Protein AF-A0A225UPI4-F1 (afdb_monomer_lite)

Secondary structure (DSSP, 8-state):
--HHHHHHHHHHHHTTS--HHHHHHHHHHHTTT-------SSHHHHHHHHHHHHHHHH-TTHHHHHHHHHHHHHHHHTT-PPPSS-TTTT-HHHHHHHHHHHHHHHHHHHHHHSTT--HHHHHHHHHHHHHTTS-TTSPEEETTTS-EEE-GGGS-HHHHHHHHHHHHHHIIIIIHHHH-HHHHHH---HHHHHHHH-TTTS-HHHHHHHHHHTTS--

Radius of gyration: 21.53 Å; chains: 1; bounding box: 66×35×55 Å

Structure (mmCIF, N/CA/C/O backbone):
data_AF-A0A225UPI4-F1
#
_entry.id   AF-A0A225UPI4-F1
#
loop_
_atom_site.group_PDB
_atom_site.id
_atom_site.type_symbol
_atom_site.label_atom_id
_atom_site.label_alt_id
_atom_site.label_comp_id
_atom_site.label_asym_id
_atom_site.label_entity_id
_atom_site.label_seq_id
_atom_site.pdbx_PDB_ins_code
_atom_site.Cartn_x
_atom_site.Cartn_y
_atom_site.Cartn_z
_atom_site.occupancy
_atom_site.B_iso_or_equiv
_atom_site.auth_seq_id
_atom_site.auth_comp_id
_atom_site.auth_asym_id
_atom_site.auth_atom_id
_atom_site.pdbx_PDB_model_num
ATOM 1 N N . MET A 1 1 ? 7.350 -14.470 -8.607 1.00 57.06 1 MET A N 1
ATOM 2 C CA . MET A 1 1 ? 8.340 -13.375 -8.552 1.00 57.06 1 MET A CA 1
ATOM 3 C C . MET A 1 1 ? 8.333 -12.777 -7.153 1.00 57.06 1 MET A C 1
ATOM 5 O O . MET A 1 1 ? 7.256 -12.602 -6.593 1.00 57.06 1 MET A O 1
ATOM 9 N N . ALA A 1 2 ? 9.497 -12.561 -6.541 1.00 72.69 2 ALA A N 1
ATOM 10 C CA . ALA A 1 2 ? 9.577 -12.003 -5.190 1.00 72.69 2 ALA A CA 1
ATOM 11 C C . ALA A 1 2 ? 9.487 -10.469 -5.236 1.00 72.69 2 ALA A C 1
ATOM 13 O O . ALA A 1 2 ? 10.008 -9.850 -6.158 1.00 72.69 2 ALA A O 1
ATOM 14 N N . ILE A 1 3 ? 8.869 -9.838 -4.232 1.00 73.06 3 ILE A N 1
ATOM 15 C CA . ILE A 1 3 ? 8.816 -8.367 -4.133 1.00 73.06 3 ILE A CA 1
ATOM 16 C C . ILE A 1 3 ? 10.222 -7.743 -4.115 1.00 73.06 3 ILE A C 1
ATOM 18 O O . ILE A 1 3 ? 10.421 -6.650 -4.622 1.00 73.06 3 ILE A O 1
ATOM 22 N N . THR A 1 4 ? 11.214 -8.470 -3.600 1.00 74.31 4 THR A N 1
ATOM 23 C CA . THR A 1 4 ? 12.628 -8.078 -3.584 1.00 74.31 4 THR A CA 1
ATOM 24 C C . THR A 1 4 ? 13.230 -7.972 -4.984 1.00 74.31 4 THR A C 1
ATOM 26 O O . THR A 1 4 ? 14.032 -7.078 -5.232 1.00 74.31 4 THR A O 1
ATOM 29 N N . ASP A 1 5 ? 12.812 -8.835 -5.911 1.00 79.88 5 ASP A N 1
ATOM 30 C CA . ASP A 1 5 ? 13.217 -8.788 -7.317 1.00 79.88 5 ASP A CA 1
ATOM 31 C C . ASP A 1 5 ? 12.585 -7.579 -8.024 1.00 79.88 5 ASP A C 1
ATOM 33 O O . ASP A 1 5 ? 13.291 -6.792 -8.654 1.00 79.88 5 ASP A O 1
ATOM 37 N N . LEU A 1 6 ? 11.286 -7.334 -7.802 1.00 78.62 6 LEU A N 1
ATOM 38 C CA . LEU A 1 6 ? 10.615 -6.124 -8.295 1.00 78.62 6 LEU A CA 1
ATOM 39 C C . LEU A 1 6 ? 11.273 -4.848 -7.743 1.00 78.62 6 LEU A C 1
ATOM 41 O O . LEU A 1 6 ? 11.571 -3.933 -8.504 1.00 78.62 6 LEU A O 1
ATOM 45 N N . ILE A 1 7 ? 11.563 -4.799 -6.439 1.00 74.31 7 ILE A N 1
ATOM 46 C CA . ILE A 1 7 ? 12.276 -3.680 -5.807 1.00 74.31 7 ILE A CA 1
ATOM 47 C C . ILE A 1 7 ? 13.674 -3.527 -6.411 1.00 74.31 7 ILE A C 1
ATOM 49 O O . ILE A 1 7 ? 14.079 -2.407 -6.696 1.00 74.31 7 ILE A O 1
ATOM 53 N N . SER A 1 8 ? 14.403 -4.615 -6.672 1.00 76.31 8 SER A N 1
ATOM 54 C CA . SER A 1 8 ? 15.711 -4.548 -7.335 1.00 76.31 8 SER A CA 1
ATOM 55 C C . SER A 1 8 ? 15.611 -3.917 -8.726 1.00 76.31 8 SER A C 1
ATOM 57 O O . SER A 1 8 ? 16.417 -3.050 -9.064 1.00 76.31 8 SER A O 1
ATOM 59 N N . ARG A 1 9 ? 14.602 -4.288 -9.526 1.00 78.00 9 ARG A N 1
ATOM 60 C CA . ARG A 1 9 ? 14.374 -3.696 -10.855 1.00 78.00 9 ARG A CA 1
ATOM 61 C C . ARG A 1 9 ? 13.925 -2.238 -10.783 1.00 78.00 9 ARG A C 1
ATOM 63 O O . ARG A 1 9 ? 14.410 -1.424 -11.569 1.00 78.00 9 ARG A O 1
ATOM 70 N N . ILE A 1 10 ? 13.092 -1.881 -9.805 1.00 73.38 10 ILE A N 1
ATOM 71 C CA . ILE A 1 10 ? 12.738 -0.488 -9.502 1.00 73.38 10 ILE A CA 1
ATOM 72 C C . ILE A 1 10 ? 13.999 0.307 -9.152 1.00 73.38 10 ILE A C 1
ATOM 74 O O . ILE A 1 10 ? 14.263 1.335 -9.764 1.00 73.38 10 ILE A O 1
ATOM 78 N N . VAL A 1 11 ? 14.828 -0.194 -8.234 1.00 70.69 11 VAL A N 1
ATOM 79 C CA . VAL A 1 11 ? 16.081 0.451 -7.825 1.00 70.69 11 VAL A CA 1
ATOM 80 C C . VAL A 1 11 ? 17.014 0.609 -9.023 1.00 70.69 11 VAL A C 1
ATOM 82 O O . VAL A 1 11 ? 17.482 1.712 -9.245 1.00 70.69 11 VAL A O 1
ATOM 85 N N . LYS A 1 12 ? 17.222 -0.419 -9.856 1.00 70.56 12 LYS A N 1
ATOM 86 C CA . LYS A 1 12 ? 18.019 -0.320 -11.102 1.00 70.56 12 LYS A CA 1
ATOM 87 C C . LYS A 1 12 ? 17.464 0.703 -12.101 1.00 70.56 12 LYS A C 1
ATOM 89 O O . LYS A 1 12 ? 18.219 1.270 -12.896 1.00 70.56 12 LYS A O 1
ATOM 94 N N . THR A 1 13 ? 16.154 0.922 -12.083 1.00 67.50 13 THR A N 1
ATOM 95 C CA . THR A 1 13 ? 15.502 1.940 -12.908 1.00 67.50 13 THR A CA 1
ATOM 96 C C . THR A 1 13 ? 15.741 3.330 -12.320 1.00 67.50 13 THR A C 1
ATOM 98 O O . THR A 1 13 ? 16.127 4.227 -13.053 1.00 67.50 13 THR A O 1
ATOM 101 N N . CYS A 1 14 ? 15.622 3.501 -11.002 1.00 64.19 14 CYS A N 1
ATOM 102 C CA . CYS A 1 14 ? 15.743 4.797 -10.333 1.00 64.19 14 CYS A CA 1
ATOM 103 C C . CYS A 1 14 ? 17.192 5.249 -10.077 1.00 64.19 14 CYS A C 1
ATOM 105 O O . CYS A 1 14 ? 17.503 6.415 -10.278 1.00 64.19 14 CYS A O 1
ATOM 107 N N . THR A 1 15 ? 18.108 4.371 -9.658 1.00 57.28 15 THR A N 1
ATOM 108 C CA . THR A 1 15 ? 19.477 4.760 -9.254 1.00 57.28 15 THR A CA 1
ATOM 109 C C . THR A 1 15 ? 20.341 5.255 -10.397 1.00 57.28 15 THR A C 1
ATOM 111 O O . THR A 1 15 ? 21.365 5.881 -10.142 1.00 57.28 15 THR A O 1
ATOM 114 N N . LEU A 1 16 ? 19.957 4.999 -11.648 1.00 51.00 16 LEU A N 1
ATOM 115 C CA . LEU A 1 16 ? 20.692 5.540 -12.784 1.00 51.00 16 LEU A CA 1
ATOM 116 C C . LEU A 1 16 ? 19.806 6.225 -13.836 1.00 51.00 16 LEU A C 1
ATOM 118 O O . LEU A 1 16 ? 20.122 6.183 -15.022 1.00 51.00 16 LEU A O 1
ATOM 122 N N . SER A 1 17 ? 18.692 6.819 -13.389 1.00 50.56 17 SER A N 1
ATOM 123 C CA . SER A 1 17 ? 17.800 7.670 -14.204 1.00 50.56 17 SER A CA 1
ATOM 124 C C . SER A 1 17 ? 17.293 8.909 -13.464 1.00 50.56 17 SER A C 1
ATOM 126 O O . SER A 1 17 ? 16.271 9.479 -13.840 1.00 50.56 17 SER A O 1
ATOM 128 N N . VAL A 1 18 ? 17.995 9.356 -12.417 1.00 48.75 18 VAL A N 1
ATOM 129 C CA . VAL A 1 18 ? 17.744 10.676 -11.820 1.00 48.75 18 VAL A CA 1
ATOM 130 C C . VAL A 1 18 ? 18.857 11.637 -12.244 1.00 48.75 18 VAL A C 1
ATOM 132 O O . VAL A 1 18 ? 19.804 11.858 -11.490 1.00 48.75 18 VAL A O 1
ATOM 135 N N . PRO A 1 19 ? 18.761 12.266 -13.428 1.00 46.75 19 PRO A N 1
ATOM 136 C CA . PRO A 1 19 ? 19.312 13.595 -13.599 1.00 46.75 19 PRO A CA 1
ATOM 137 C C . PRO A 1 19 ? 18.638 14.509 -12.572 1.00 46.75 19 PRO A C 1
ATOM 139 O O . PRO A 1 19 ? 17.415 14.490 -12.420 1.00 46.75 19 PRO A O 1
ATOM 142 N N . THR A 1 20 ? 19.418 15.359 -11.914 1.00 50.56 20 THR A N 1
ATOM 143 C CA . THR A 1 20 ? 18.942 16.452 -11.046 1.00 50.56 2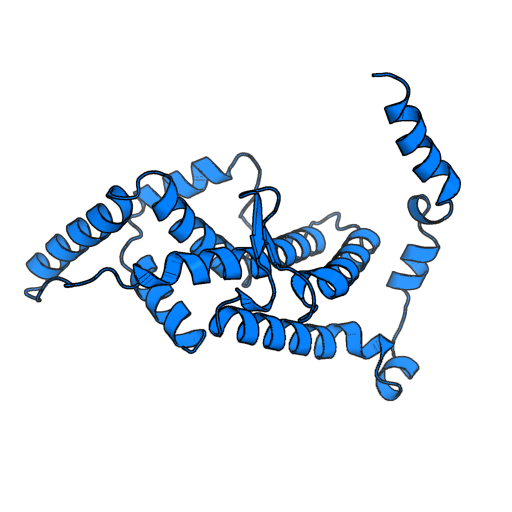0 THR A CA 1
ATOM 144 C C . THR A 1 20 ? 17.771 17.240 -11.657 1.00 50.56 20 THR A C 1
ATOM 146 O O . THR A 1 20 ? 16.846 17.604 -10.944 1.00 50.56 20 THR A O 1
ATOM 149 N N . ARG A 1 21 ? 17.719 17.377 -12.990 1.00 44.53 21 ARG A N 1
ATOM 150 C CA . ARG A 1 21 ? 16.616 18.022 -13.729 1.00 44.53 21 ARG A CA 1
ATOM 151 C C . ARG A 1 21 ? 15.249 17.321 -13.638 1.00 44.53 21 ARG A C 1
ATOM 153 O O . ARG A 1 21 ? 14.229 17.991 -13.743 1.00 44.53 21 ARG A O 1
ATOM 160 N N . LEU A 1 22 ? 15.191 15.998 -13.470 1.00 43.44 22 LEU A N 1
ATOM 161 C CA . LEU A 1 22 ? 13.920 15.254 -13.381 1.00 43.44 22 LEU A CA 1
ATOM 162 C C . LEU A 1 22 ? 13.362 15.221 -11.951 1.00 43.44 22 LEU A C 1
ATOM 164 O O . LEU A 1 22 ? 12.144 15.168 -11.766 1.00 43.44 22 LEU A O 1
ATOM 168 N N . TRP A 1 23 ? 14.240 15.331 -10.949 1.00 42.12 23 TRP A N 1
ATOM 169 C CA . TRP A 1 23 ? 13.855 15.582 -9.558 1.00 42.12 23 TRP A CA 1
ATOM 170 C C . TRP A 1 23 ? 13.094 16.911 -9.418 1.00 42.12 23 TRP A C 1
ATOM 172 O O . TRP A 1 23 ? 12.079 16.975 -8.720 1.00 42.12 23 TRP A O 1
ATOM 182 N N . ASP A 1 24 ? 13.514 17.943 -10.154 1.00 42.72 24 ASP A N 1
ATOM 183 C CA . ASP A 1 24 ? 12.866 19.260 -10.165 1.00 42.72 24 ASP A CA 1
ATOM 184 C C . ASP A 1 24 ? 11.473 19.231 -10.821 1.00 42.72 24 ASP A C 1
ATOM 186 O O . ASP A 1 24 ? 10.530 19.826 -10.299 1.00 42.72 24 ASP A O 1
ATOM 190 N N . ILE A 1 25 ? 11.301 18.468 -11.908 1.00 42.59 25 ILE A N 1
ATOM 191 C CA . ILE A 1 25 ? 10.004 18.297 -12.596 1.00 42.59 25 ILE A CA 1
ATOM 192 C C . ILE A 1 25 ? 8.992 17.563 -11.702 1.00 42.59 25 ILE A C 1
ATOM 194 O O . ILE A 1 25 ? 7.814 17.933 -11.643 1.00 42.59 25 ILE A O 1
ATOM 198 N N . CYS A 1 26 ? 9.450 16.552 -10.957 1.00 41.03 26 CYS A N 1
ATOM 199 C CA . CYS A 1 26 ? 8.619 15.877 -9.961 1.00 41.03 26 CYS A CA 1
ATOM 200 C C . CY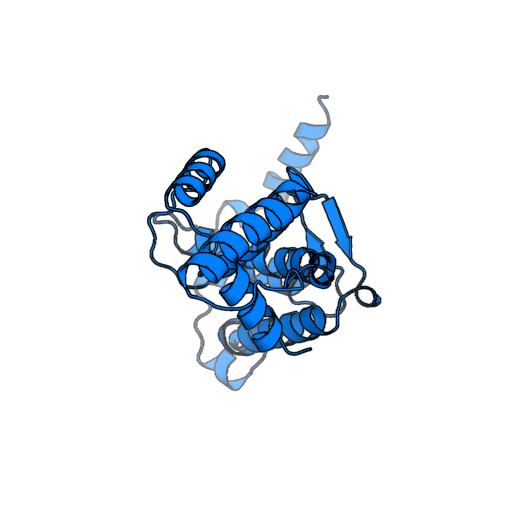S A 1 26 ? 8.266 16.847 -8.826 1.00 41.03 26 CYS A C 1
ATOM 202 O O . CYS A 1 26 ? 7.097 17.017 -8.492 1.00 41.03 26 CYS A O 1
ATOM 204 N N . SER A 1 27 ? 9.250 17.570 -8.294 1.00 42.72 27 SER A N 1
ATOM 205 C CA . SER A 1 27 ? 9.024 18.561 -7.238 1.00 42.72 27 SER A CA 1
ATOM 206 C C . SER A 1 27 ? 7.984 19.617 -7.639 1.00 42.72 27 SER A C 1
ATOM 208 O O . SER A 1 27 ? 7.148 19.977 -6.818 1.00 42.72 27 SER A O 1
ATOM 210 N N . GLN A 1 28 ? 7.965 20.054 -8.903 1.00 39.09 28 GLN A N 1
ATOM 211 C CA . GLN A 1 28 ? 6.998 21.031 -9.419 1.00 39.09 28 GLN A CA 1
ATOM 212 C C . GLN A 1 28 ? 5.590 20.458 -9.649 1.00 39.09 28 GLN A C 1
ATOM 214 O O . GLN A 1 28 ? 4.614 21.123 -9.310 1.00 39.09 28 GLN A O 1
ATOM 219 N N . SER A 1 29 ? 5.454 19.223 -10.149 1.00 38.75 29 SER A N 1
ATOM 220 C CA . SER A 1 29 ? 4.129 18.594 -10.336 1.00 38.75 29 SER A CA 1
ATOM 221 C C . SER A 1 29 ? 3.446 18.226 -9.010 1.00 38.75 29 SER A C 1
ATOM 223 O O . SER A 1 29 ? 2.220 18.201 -8.930 1.00 38.75 29 SER A O 1
ATOM 225 N N . TYR A 1 30 ? 4.225 17.970 -7.951 1.00 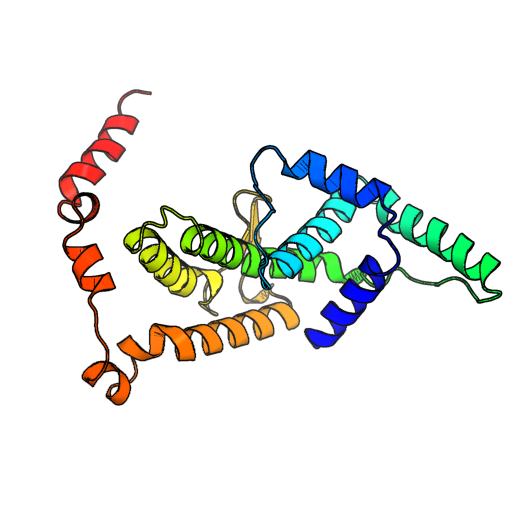42.97 30 TYR A N 1
ATOM 226 C CA . TYR A 1 30 ? 3.719 17.577 -6.628 1.00 42.97 30 TYR A CA 1
ATOM 227 C C . TYR A 1 30 ? 3.654 18.734 -5.606 1.00 42.97 30 TYR A C 1
ATOM 229 O O . TYR A 1 30 ? 3.001 18.594 -4.567 1.00 42.97 30 TYR A O 1
ATOM 237 N N . ALA A 1 31 ? 4.252 19.897 -5.904 1.00 34.50 31 ALA A N 1
ATOM 238 C CA . ALA A 1 31 ? 4.230 21.082 -5.037 1.00 34.50 31 ALA A CA 1
ATOM 239 C C . ALA A 1 31 ? 2.831 21.687 -4.828 1.00 34.50 31 ALA A C 1
ATOM 241 O O . ALA A 1 31 ? 2.640 22.434 -3.872 1.00 34.50 31 ALA A O 1
ATOM 242 N N . LEU A 1 32 ? 1.840 21.351 -5.661 1.00 34.75 32 LEU A N 1
ATOM 243 C CA . LEU A 1 32 ? 0.498 21.918 -5.517 1.00 34.75 32 LEU A CA 1
ATOM 244 C C . LEU A 1 32 ? -0.334 21.292 -4.387 1.00 34.75 32 LEU A C 1
ATOM 246 O O . LEU A 1 32 ? -1.354 21.873 -4.045 1.00 34.75 32 LEU A O 1
ATOM 250 N N . ASN A 1 33 ? 0.073 20.171 -3.766 1.00 35.97 33 ASN A N 1
ATOM 251 C CA . ASN A 1 33 ? -0.701 19.579 -2.655 1.00 35.97 33 ASN A CA 1
ATOM 252 C C . ASN A 1 33 ? 0.094 18.794 -1.588 1.00 35.97 33 ASN A C 1
ATOM 254 O O . ASN A 1 33 ? -0.515 18.274 -0.650 1.00 35.97 33 ASN A O 1
ATOM 258 N N . PHE A 1 34 ? 1.426 18.671 -1.678 1.00 36.38 34 PHE A N 1
ATOM 259 C CA . PHE A 1 34 ? 2.182 17.800 -0.765 1.00 36.38 34 PHE A CA 1
ATOM 260 C C . PHE A 1 34 ? 3.485 18.442 -0.264 1.00 36.38 34 PHE A C 1
ATOM 262 O O . PHE A 1 34 ? 4.459 18.590 -0.998 1.00 36.38 34 PHE A O 1
ATOM 269 N N . ASN A 1 35 ? 3.519 18.819 1.018 1.00 34.81 35 ASN A N 1
ATOM 270 C CA . ASN A 1 35 ? 4.714 19.360 1.668 1.00 34.81 35 ASN A CA 1
ATOM 271 C C . ASN A 1 35 ? 5.652 18.205 2.077 1.00 34.81 35 ASN A C 1
ATOM 273 O O . ASN A 1 35 ? 5.387 17.475 3.029 1.00 34.81 35 ASN A O 1
ATOM 277 N N . TRP A 1 36 ? 6.727 18.013 1.311 1.00 41.06 36 TRP A N 1
ATOM 278 C CA . TRP A 1 36 ? 7.575 16.812 1.290 1.00 41.06 36 TRP A CA 1
ATOM 279 C C . TRP A 1 36 ? 8.683 16.759 2.358 1.00 41.06 36 TRP A C 1
ATOM 281 O O . TRP A 1 36 ? 9.428 15.784 2.420 1.00 41.06 36 TRP A O 1
ATOM 291 N N . LYS A 1 37 ? 8.825 17.775 3.216 1.00 31.67 37 LYS A N 1
ATOM 292 C CA . LYS A 1 37 ? 9.988 17.927 4.117 1.00 31.67 37 LYS A CA 1
ATOM 293 C C . LYS A 1 37 ? 10.082 16.941 5.300 1.00 31.67 37 LYS A C 1
ATOM 295 O O . LYS A 1 37 ? 10.938 17.127 6.162 1.00 31.67 37 LYS A O 1
ATOM 300 N N . ALA A 1 38 ? 9.275 15.882 5.364 1.00 34.84 38 ALA A N 1
ATOM 301 C CA . ALA A 1 38 ? 9.278 14.951 6.494 1.00 34.84 38 ALA A CA 1
ATOM 302 C C . ALA A 1 38 ? 9.920 13.592 6.149 1.00 34.84 38 ALA A C 1
ATOM 304 O O . ALA A 1 38 ? 9.510 12.859 5.251 1.00 34.84 38 ALA A O 1
ATOM 305 N N . LYS A 1 39 ? 10.962 13.279 6.911 1.00 36.00 39 LYS A N 1
ATOM 306 C CA . LYS A 1 39 ? 11.909 12.164 6.824 1.00 36.00 39 LYS A CA 1
ATOM 307 C C . LYS A 1 39 ? 11.230 10.811 7.130 1.00 36.00 39 LYS A C 1
ATOM 309 O O . LYS A 1 39 ? 11.328 10.349 8.260 1.00 36.00 39 LYS A O 1
ATOM 314 N N . HIS A 1 40 ? 10.538 10.160 6.182 1.00 44.91 40 HIS A N 1
ATOM 315 C CA . HIS A 1 40 ? 9.814 8.902 6.475 1.00 44.91 40 HIS A CA 1
ATOM 316 C C . HIS A 1 40 ? 9.916 7.816 5.396 1.00 44.91 40 HIS A C 1
ATOM 318 O O . HIS A 1 40 ? 9.876 8.095 4.205 1.00 44.91 40 HIS A O 1
ATOM 324 N N . SER A 1 41 ? 10.008 6.560 5.846 1.00 45.22 41 SER A N 1
ATOM 325 C CA . SER A 1 41 ? 10.498 5.387 5.101 1.00 45.22 41 SER A CA 1
ATOM 326 C C . SER A 1 41 ? 9.476 4.661 4.207 1.00 45.22 41 SER A C 1
ATOM 328 O O . SER A 1 41 ? 9.878 3.810 3.422 1.00 45.22 41 SER A O 1
ATOM 330 N N . PHE A 1 42 ? 8.176 4.978 4.296 1.00 43.84 42 PHE A N 1
ATOM 331 C CA . PHE A 1 42 ? 7.112 4.334 3.490 1.00 43.84 42 PHE A CA 1
ATOM 332 C C . PHE A 1 42 ? 6.656 5.166 2.280 1.00 43.84 42 PHE A C 1
ATOM 334 O O . PHE A 1 42 ? 6.346 4.621 1.225 1.00 43.84 42 PHE A O 1
ATOM 341 N N . SER A 1 43 ? 6.697 6.493 2.417 1.00 59.66 43 SER A N 1
ATOM 342 C CA . SER A 1 43 ? 6.473 7.464 1.337 1.00 59.66 43 SER A CA 1
ATOM 343 C C . SER A 1 43 ? 7.338 7.227 0.080 1.00 59.66 43 SER A C 1
ATOM 345 O O . SER A 1 43 ? 6.805 7.316 -1.027 1.00 59.66 43 SER A O 1
ATOM 347 N N . PRO A 1 44 ? 8.633 6.851 0.190 1.00 68.25 44 PRO A N 1
ATOM 348 C CA . PRO A 1 44 ? 9.507 6.747 -0.969 1.00 68.25 44 PRO A CA 1
ATOM 349 C C . PRO A 1 44 ? 9.044 5.680 -1.953 1.00 68.25 44 PRO A C 1
ATOM 351 O O . PRO A 1 44 ? 9.056 5.933 -3.149 1.00 68.25 44 PRO A O 1
ATOM 354 N N . LEU A 1 45 ? 8.593 4.509 -1.484 1.00 76.38 45 LEU A N 1
ATOM 355 C CA . LEU A 1 45 ? 8.203 3.429 -2.394 1.00 76.38 45 LEU A CA 1
ATOM 356 C C . LEU A 1 45 ? 6.935 3.779 -3.178 1.00 76.38 45 LEU A C 1
ATOM 358 O O . LEU A 1 45 ? 6.910 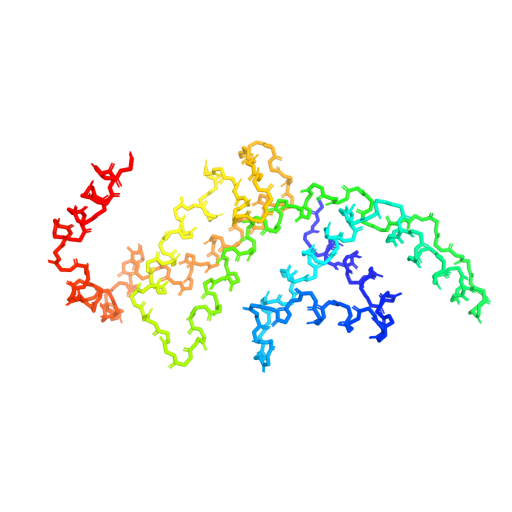3.598 -4.391 1.00 76.38 45 LEU A O 1
ATOM 362 N N . THR A 1 46 ? 5.908 4.316 -2.516 1.00 80.56 46 THR A N 1
ATOM 363 C CA . THR A 1 46 ? 4.669 4.760 -3.176 1.00 80.56 46 THR A CA 1
ATOM 364 C C . THR A 1 46 ? 4.953 5.844 -4.209 1.00 80.56 46 THR A C 1
ATOM 366 O O . THR A 1 46 ? 4.452 5.765 -5.328 1.00 80.56 46 THR A O 1
ATOM 369 N N . ILE A 1 47 ? 5.805 6.816 -3.863 1.00 76.62 47 ILE A N 1
ATOM 370 C CA . ILE A 1 47 ? 6.230 7.885 -4.776 1.00 76.62 47 ILE A CA 1
ATOM 371 C C . ILE A 1 47 ? 7.001 7.309 -5.961 1.00 76.62 47 ILE A C 1
ATOM 373 O O . ILE A 1 47 ? 6.725 7.673 -7.098 1.00 76.62 47 ILE A O 1
ATOM 377 N N . ILE A 1 48 ? 7.940 6.394 -5.720 1.00 77.25 48 ILE A N 1
ATOM 378 C CA . ILE A 1 48 ? 8.731 5.769 -6.780 1.00 77.25 48 ILE A CA 1
ATOM 379 C C . ILE A 1 48 ? 7.828 4.979 -7.734 1.00 77.25 48 ILE A C 1
ATOM 381 O O . ILE A 1 48 ? 7.948 5.121 -8.947 1.00 77.25 48 ILE A O 1
ATOM 385 N N . VAL A 1 49 ? 6.902 4.171 -7.211 1.00 81.81 49 VAL A N 1
ATOM 386 C CA . VAL A 1 49 ? 5.956 3.405 -8.037 1.00 81.81 49 VAL A CA 1
ATOM 387 C C . VAL A 1 49 ? 5.057 4.344 -8.842 1.00 81.81 49 VAL A C 1
ATOM 389 O O . VAL A 1 49 ? 4.883 4.137 -10.041 1.00 81.81 49 VAL A O 1
ATOM 392 N N . LEU A 1 50 ? 4.525 5.395 -8.212 1.00 78.88 50 LEU A N 1
ATOM 393 C CA . LEU A 1 50 ? 3.729 6.415 -8.890 1.00 78.88 50 LEU A CA 1
ATOM 394 C C . LEU A 1 50 ? 4.530 7.107 -9.998 1.00 78.88 50 LEU A C 1
ATOM 396 O O . LEU A 1 50 ? 4.019 7.272 -11.099 1.00 78.88 50 LEU A O 1
ATOM 400 N N . TRP A 1 51 ? 5.790 7.451 -9.737 1.00 76.81 51 TRP A N 1
ATOM 401 C CA . TRP A 1 51 ? 6.688 8.067 -10.709 1.00 76.81 51 TRP A CA 1
ATOM 402 C C . TRP A 1 51 ? 6.931 7.165 -11.920 1.00 76.81 51 TRP A C 1
ATOM 404 O O . TRP A 1 51 ? 6.763 7.616 -13.052 1.00 76.81 51 TRP A O 1
ATOM 414 N N . VAL A 1 52 ? 7.252 5.884 -11.700 1.00 76.44 52 VAL A N 1
ATOM 415 C CA . VAL A 1 52 ? 7.413 4.917 -12.799 1.00 76.44 52 VAL A CA 1
ATOM 416 C C . VAL A 1 52 ? 6.123 4.830 -13.624 1.00 76.44 52 VAL A C 1
ATOM 418 O O . VAL A 1 52 ? 6.163 4.846 -14.852 1.00 76.44 52 VAL A O 1
ATOM 421 N N . LEU A 1 53 ? 4.962 4.771 -12.965 1.00 78.12 53 LEU A N 1
ATOM 422 C CA . LEU A 1 53 ? 3.661 4.693 -13.636 1.00 78.12 53 LEU A CA 1
ATOM 423 C C . LEU A 1 53 ? 3.290 5.964 -14.401 1.00 78.12 53 LEU A C 1
ATOM 425 O O . LEU A 1 53 ? 2.710 5.874 -15.482 1.00 78.12 53 LEU A O 1
ATOM 429 N N . GLN A 1 54 ? 3.639 7.134 -13.878 1.00 72.81 54 GLN A N 1
ATOM 430 C CA . GLN A 1 54 ? 3.457 8.394 -14.583 1.00 72.81 54 GLN A CA 1
ATOM 431 C C . GLN A 1 54 ? 4.378 8.450 -15.804 1.00 72.81 54 GLN A C 1
ATOM 433 O O . GLN A 1 54 ? 3.915 8.798 -16.883 1.00 72.81 54 GLN A O 1
ATOM 438 N N . GLY A 1 55 ? 5.625 7.979 -15.687 1.00 66.69 55 GLY A N 1
ATOM 439 C CA . GLY A 1 55 ? 6.532 7.792 -16.823 1.00 66.69 55 GLY A CA 1
ATOM 440 C C . GLY A 1 55 ? 5.924 6.956 -17.959 1.00 66.69 55 GLY A C 1
ATOM 441 O O . GLY A 1 55 ? 6.106 7.294 -19.127 1.00 66.69 55 GLY A O 1
ATOM 442 N N . TYR A 1 56 ? 5.116 5.939 -17.633 1.00 66.94 56 TYR A N 1
ATOM 443 C CA . TYR A 1 56 ? 4.339 5.183 -18.624 1.00 66.94 56 TYR A CA 1
ATOM 444 C C . TYR A 1 56 ? 3.174 5.967 -19.257 1.00 66.94 56 TYR A C 1
ATOM 446 O O . TYR A 1 56 ? 2.832 5.713 -20.417 1.00 66.94 56 TYR A O 1
ATOM 454 N N . GLN A 1 57 ? 2.517 6.853 -18.501 1.00 60.56 57 GLN A N 1
ATOM 455 C CA . GLN A 1 57 ? 1.301 7.568 -18.913 1.00 60.56 57 GLN A CA 1
ATOM 456 C C . GLN A 1 57 ? 1.578 8.845 -19.703 1.00 60.56 57 GLN A C 1
ATOM 458 O O . GLN A 1 57 ? 0.862 9.107 -20.664 1.00 60.56 57 GLN A O 1
ATOM 463 N N . THR A 1 58 ? 2.585 9.638 -19.326 1.00 55.31 58 THR A N 1
ATOM 464 C CA . THR A 1 58 ? 2.782 10.953 -19.948 1.00 55.31 58 THR A CA 1
ATOM 465 C C . THR A 1 58 ? 3.276 10.826 -21.382 1.00 55.31 58 THR A C 1
ATOM 467 O O . THR A 1 58 ? 2.835 11.593 -22.220 1.00 55.31 58 THR A O 1
ATOM 470 N N . HIS A 1 59 ? 4.116 9.833 -21.693 1.00 49.00 59 HIS A N 1
ATOM 471 C CA . HIS A 1 59 ? 4.543 9.499 -23.054 1.00 49.00 59 HIS A CA 1
ATOM 472 C C . HIS A 1 59 ? 5.122 8.080 -23.040 1.00 49.00 59 HIS A C 1
ATOM 474 O O . HIS A 1 59 ? 6.287 7.899 -22.686 1.00 49.00 59 HIS A O 1
ATOM 480 N N . THR A 1 60 ? 4.327 7.080 -23.429 1.00 45.00 60 THR A N 1
ATOM 481 C CA . THR A 1 60 ? 4.687 5.645 -23.417 1.00 45.00 60 THR A CA 1
ATOM 482 C C . THR A 1 60 ? 6.006 5.332 -24.143 1.00 45.00 60 THR A C 1
ATOM 484 O O . THR A 1 60 ? 6.617 4.306 -23.888 1.00 45.00 60 THR A O 1
ATOM 487 N N . SER A 1 61 ? 6.495 6.248 -24.981 1.00 53.50 61 SER A N 1
ATOM 488 C CA . SER A 1 61 ? 7.761 6.164 -25.704 1.00 53.50 61 SER A CA 1
ATOM 489 C C . SER A 1 61 ? 8.921 6.981 -25.116 1.00 53.50 61 SER A C 1
ATOM 491 O O . SER A 1 61 ? 10.052 6.693 -25.479 1.00 53.50 61 SER A O 1
ATOM 493 N N . ASN A 1 62 ? 8.722 7.967 -24.227 1.00 58.56 62 ASN A N 1
ATOM 494 C CA . ASN A 1 62 ? 9.824 8.840 -23.778 1.00 58.56 62 ASN A CA 1
ATOM 495 C C . ASN A 1 62 ? 10.543 8.346 -22.524 1.00 58.56 62 ASN A C 1
ATOM 497 O O . ASN A 1 62 ? 11.743 8.552 -22.445 1.00 58.56 62 ASN A O 1
ATOM 501 N N . MET A 1 63 ? 9.883 7.710 -21.549 1.00 61.00 63 MET A N 1
ATOM 502 C CA . MET A 1 63 ? 10.606 7.212 -20.365 1.00 61.00 63 MET A CA 1
ATOM 503 C C . MET A 1 63 ? 11.568 6.089 -20.755 1.00 61.00 63 MET A C 1
ATOM 505 O O . MET A 1 63 ? 12.750 6.167 -20.437 1.00 61.00 63 MET A O 1
ATOM 509 N N . GLU A 1 64 ? 11.080 5.081 -21.482 1.00 65.44 64 GLU A N 1
ATOM 510 C CA . GLU A 1 64 ? 11.913 3.993 -22.000 1.00 65.44 64 GLU A CA 1
ATOM 511 C C . GLU A 1 64 ? 13.017 4.545 -22.904 1.00 65.44 64 GLU A C 1
ATOM 513 O O . GLU A 1 64 ? 14.180 4.200 -22.731 1.00 65.44 64 GLU A O 1
ATOM 518 N N . ARG A 1 65 ? 12.692 5.480 -23.806 1.00 66.50 65 ARG A N 1
ATOM 519 C CA . ARG A 1 65 ? 13.674 6.121 -24.687 1.00 66.50 65 ARG A CA 1
ATOM 520 C C . ARG A 1 65 ? 14.720 6.941 -23.935 1.00 66.50 65 ARG A C 1
ATOM 522 O O . ARG A 1 65 ? 15.895 6.733 -24.194 1.00 66.50 65 ARG A O 1
ATOM 529 N N . LEU A 1 66 ? 14.337 7.826 -23.013 1.00 68.31 66 LEU A N 1
ATOM 530 C CA . LEU A 1 66 ? 15.264 8.626 -22.198 1.00 68.31 66 LEU A CA 1
ATOM 531 C C . LEU A 1 66 ? 16.142 7.719 -21.335 1.00 68.31 66 LEU A C 1
ATOM 533 O O . LEU A 1 66 ? 17.348 7.937 -21.231 1.00 68.31 66 LEU A O 1
ATOM 537 N N . TRP A 1 67 ? 15.550 6.661 -20.774 1.00 71.00 67 TRP A N 1
ATOM 538 C CA . TRP A 1 67 ? 16.274 5.628 -20.048 1.00 71.00 67 TRP A CA 1
ATOM 539 C C . TRP A 1 67 ? 17.301 4.939 -20.958 1.00 71.00 67 TRP A C 1
ATOM 541 O O . TRP A 1 67 ? 18.479 4.873 -20.616 1.00 71.00 67 TRP A O 1
ATOM 551 N N . PHE A 1 68 ? 16.905 4.493 -22.153 1.00 71.62 68 PHE A N 1
ATOM 552 C CA . PHE A 1 68 ? 17.818 3.875 -23.115 1.00 71.62 68 PHE A CA 1
ATOM 553 C C . PHE A 1 68 ? 18.893 4.844 -23.619 1.00 71.62 68 PHE A C 1
ATOM 555 O O . PHE A 1 68 ? 20.041 4.429 -23.743 1.00 71.62 68 PHE A O 1
ATOM 562 N N . GLU A 1 69 ? 18.561 6.101 -23.914 1.00 74.62 69 GLU A N 1
ATOM 563 C CA . GLU A 1 69 ? 19.487 7.133 -24.403 1.00 74.62 69 GLU A CA 1
ATOM 564 C C . GLU A 1 69 ? 20.572 7.439 -23.360 1.00 74.62 69 GLU A C 1
ATOM 566 O O . GLU A 1 69 ? 21.765 7.368 -23.669 1.00 74.62 69 GLU A O 1
ATOM 571 N N . GLU A 1 70 ? 20.181 7.681 -22.105 1.00 73.50 70 GLU A N 1
ATOM 572 C CA . GLU A 1 70 ? 21.115 7.935 -21.004 1.00 73.50 70 GLU A CA 1
ATOM 573 C C . GLU A 1 70 ? 22.020 6.722 -20.742 1.00 73.50 70 GLU A C 1
ATOM 575 O O . GLU A 1 70 ? 23.233 6.862 -20.549 1.00 73.50 70 GLU A O 1
ATOM 580 N N . ARG A 1 71 ? 21.469 5.501 -20.791 1.00 72.88 71 ARG A N 1
ATOM 581 C CA . ARG A 1 71 ? 22.261 4.283 -20.576 1.00 72.88 71 ARG A CA 1
ATOM 582 C C . ARG A 1 71 ? 23.166 3.933 -21.739 1.00 72.88 71 ARG A C 1
ATOM 584 O O . ARG A 1 71 ? 24.278 3.482 -21.479 1.00 72.88 71 ARG A O 1
ATOM 591 N N . ARG A 1 72 ? 22.761 4.190 -22.985 1.00 74.81 72 ARG A N 1
ATOM 592 C CA . ARG A 1 72 ? 23.658 4.066 -24.142 1.00 74.81 72 ARG A CA 1
ATOM 593 C C . ARG A 1 72 ? 24.839 5.015 -23.994 1.00 74.81 72 ARG A C 1
ATOM 595 O O . ARG A 1 72 ? 25.977 4.578 -24.112 1.00 74.81 72 ARG A O 1
ATOM 602 N N . ALA A 1 73 ? 24.584 6.276 -23.645 1.00 78.44 73 ALA A N 1
ATOM 603 C CA . ALA A 1 73 ? 25.637 7.263 -23.423 1.00 78.44 73 ALA A CA 1
ATOM 604 C C . ALA A 1 73 ? 26.574 6.867 -22.265 1.00 78.44 73 ALA A C 1
ATOM 606 O O . ALA A 1 73 ? 27.792 6.999 -22.379 1.00 78.44 73 ALA A O 1
ATOM 607 N N . ASN A 1 74 ? 26.039 6.339 -21.160 1.00 78.31 74 ASN A N 1
ATOM 608 C CA . ASN A 1 74 ? 26.846 5.841 -20.038 1.00 78.31 74 ASN A CA 1
ATOM 609 C C . ASN A 1 74 ? 27.681 4.613 -20.407 1.00 78.31 74 ASN A C 1
ATOM 611 O O . ASN A 1 74 ? 28.846 4.542 -20.029 1.00 78.31 74 ASN A O 1
ATOM 615 N N . ALA A 1 75 ? 27.102 3.663 -21.138 1.00 79.38 75 ALA A N 1
ATOM 616 C CA . ALA A 1 75 ? 27.776 2.446 -21.573 1.00 79.38 75 ALA A CA 1
ATOM 617 C C . ALA A 1 75 ? 28.931 2.764 -22.535 1.00 79.38 75 ALA A C 1
ATOM 619 O O . ALA A 1 75 ? 30.043 2.287 -22.325 1.00 79.38 75 ALA A O 1
ATOM 620 N N . ILE A 1 76 ? 28.710 3.686 -23.482 1.00 80.38 76 ILE A N 1
ATOM 621 C CA . ILE A 1 76 ? 29.755 4.223 -24.367 1.00 80.38 76 ILE A CA 1
ATOM 622 C C . ILE A 1 76 ? 30.885 4.862 -23.546 1.00 80.38 76 ILE A C 1
ATOM 624 O O . ILE A 1 76 ? 32.052 4.538 -23.754 1.00 80.38 76 ILE A O 1
ATOM 628 N N . ARG A 1 77 ? 30.554 5.723 -22.569 1.00 83.50 77 ARG A N 1
ATOM 629 C CA . ARG A 1 77 ? 31.552 6.354 -21.680 1.00 83.50 77 ARG A CA 1
ATOM 630 C C . ARG A 1 77 ? 32.334 5.344 -20.839 1.00 83.50 77 ARG A C 1
ATOM 632 O O . ARG A 1 77 ? 33.502 5.574 -20.549 1.00 83.50 77 ARG A O 1
ATOM 639 N N . ALA A 1 78 ? 31.693 4.253 -20.432 1.00 85.00 78 ALA A N 1
ATOM 640 C CA . ALA A 1 78 ? 32.271 3.230 -19.569 1.00 85.00 78 ALA A CA 1
ATOM 641 C C . ALA A 1 78 ? 32.902 2.052 -20.334 1.00 85.00 78 ALA A C 1
ATOM 643 O O . ALA A 1 78 ? 33.328 1.103 -19.680 1.00 85.00 78 ALA A O 1
ATOM 644 N N . GLN A 1 79 ? 32.926 2.087 -21.675 1.00 82.94 79 GLN A N 1
ATOM 645 C CA . GLN A 1 79 ? 33.335 0.967 -22.538 1.00 82.94 79 GLN A CA 1
ATOM 646 C C . GLN A 1 79 ? 32.645 -0.357 -22.167 1.00 82.94 79 GLN A C 1
ATOM 648 O O . GLN A 1 79 ? 33.270 -1.411 -22.072 1.00 82.94 79 GLN A O 1
ATOM 653 N N . LYS A 1 80 ? 31.338 -0.289 -21.913 1.00 84.88 80 LYS A N 1
ATOM 654 C CA . LYS A 1 80 ? 30.486 -1.446 -21.622 1.00 84.88 80 LYS A CA 1
ATOM 655 C C . LYS A 1 80 ? 29.405 -1.570 -22.679 1.00 84.88 80 LYS A C 1
ATOM 657 O O . LYS A 1 80 ? 29.053 -0.588 -23.331 1.00 84.88 80 LYS A O 1
ATOM 662 N N . ASP A 1 81 ? 28.831 -2.760 -22.783 1.00 79.75 81 ASP A N 1
ATOM 663 C CA . ASP A 1 81 ? 27.674 -2.974 -23.639 1.00 79.75 81 ASP A CA 1
ATOM 664 C C . ASP A 1 81 ? 26.440 -2.240 -23.089 1.00 79.75 81 ASP A C 1
ATOM 666 O O . ASP A 1 81 ? 26.210 -2.213 -21.870 1.00 79.75 81 ASP A O 1
ATOM 670 N N . PRO A 1 82 ? 25.636 -1.610 -23.964 1.00 75.06 82 PRO A N 1
ATOM 671 C CA . PRO A 1 82 ? 24.404 -0.963 -23.554 1.00 75.06 82 PRO A CA 1
ATOM 672 C C . PRO A 1 82 ? 23.358 -1.999 -23.104 1.00 75.06 82 PRO A C 1
ATOM 674 O O . PRO A 1 82 ? 23.349 -3.128 -23.597 1.00 75.06 82 PRO A O 1
ATOM 677 N N . PRO A 1 83 ? 22.436 -1.628 -22.197 1.00 74.19 83 PRO A N 1
ATOM 678 C CA . PRO A 1 83 ? 21.354 -2.521 -21.793 1.00 74.19 83 PRO A CA 1
ATOM 679 C C . PRO A 1 83 ? 20.451 -2.882 -22.979 1.00 74.19 83 PRO A C 1
ATOM 681 O O . PRO A 1 83 ? 20.071 -1.994 -23.742 1.00 74.19 83 PRO A O 1
ATOM 684 N N . GLN A 1 84 ? 20.089 -4.163 -23.097 1.00 71.06 84 GLN A N 1
ATOM 685 C CA . GLN A 1 84 ? 19.206 -4.657 -24.161 1.00 71.06 84 GLN A CA 1
ATOM 686 C C . GLN A 1 84 ? 17.725 -4.366 -23.887 1.00 71.06 84 GLN A C 1
ATOM 688 O O . GLN A 1 84 ? 17.033 -3.908 -24.789 1.00 71.06 84 GLN A O 1
ATOM 693 N N . ASP A 1 85 ? 17.269 -4.538 -22.642 1.00 75.06 85 ASP A N 1
ATOM 694 C CA . ASP A 1 85 ? 15.847 -4.446 -22.293 1.00 75.06 85 ASP A CA 1
ATOM 695 C C . ASP A 1 85 ? 15.571 -3.446 -21.167 1.00 75.06 85 ASP A C 1
ATOM 697 O O . ASP A 1 85 ? 16.393 -3.243 -20.263 1.00 75.06 85 ASP A O 1
ATOM 701 N N . PHE A 1 86 ? 14.371 -2.856 -21.190 1.00 74.50 86 PHE A N 1
ATOM 702 C CA . PHE A 1 86 ? 13.881 -2.024 -20.097 1.00 74.50 86 PHE A CA 1
ATOM 703 C C . PHE A 1 86 ? 13.433 -2.917 -18.923 1.00 74.50 86 PHE A C 1
ATOM 705 O O . PHE A 1 86 ? 12.495 -3.703 -19.080 1.00 74.50 86 PHE A O 1
ATOM 712 N N . PRO A 1 87 ? 14.040 -2.799 -17.723 1.00 76.19 87 PRO A N 1
ATOM 713 C CA . PRO A 1 87 ? 13.817 -3.754 -16.635 1.00 76.19 87 PRO A CA 1
ATOM 714 C C . PRO A 1 87 ? 12.372 -3.861 -16.136 1.00 76.19 87 PRO A C 1
ATOM 716 O O . PRO A 1 87 ? 12.033 -4.854 -15.503 1.00 76.19 87 PRO A O 1
ATOM 719 N N . LEU A 1 88 ? 11.533 -2.846 -16.363 1.00 80.31 88 LEU A N 1
ATOM 720 C CA . LEU A 1 88 ? 10.159 -2.810 -15.856 1.00 80.31 88 LEU A CA 1
ATOM 721 C C . LEU A 1 88 ? 9.097 -2.993 -16.943 1.00 80.31 88 LEU A C 1
ATOM 723 O O . LEU A 1 88 ? 7.916 -2.888 -16.610 1.00 80.31 88 LEU A O 1
ATOM 727 N N . ALA A 1 89 ? 9.476 -3.278 -18.196 1.00 76.12 89 ALA A N 1
ATOM 728 C CA . ALA A 1 89 ? 8.563 -3.303 -19.348 1.00 76.12 89 ALA A CA 1
ATOM 729 C C . ALA A 1 89 ? 7.317 -4.183 -19.122 1.00 76.12 89 ALA A C 1
ATOM 731 O O . ALA A 1 89 ? 6.196 -3.805 -19.459 1.00 76.12 89 ALA A O 1
ATOM 732 N N . SER A 1 90 ? 7.487 -5.337 -18.472 1.00 82.31 90 SER A N 1
ATOM 733 C CA . SER A 1 90 ? 6.403 -6.277 -18.157 1.00 82.31 90 SER A CA 1
ATOM 734 C C . SER A 1 90 ? 5.704 -6.01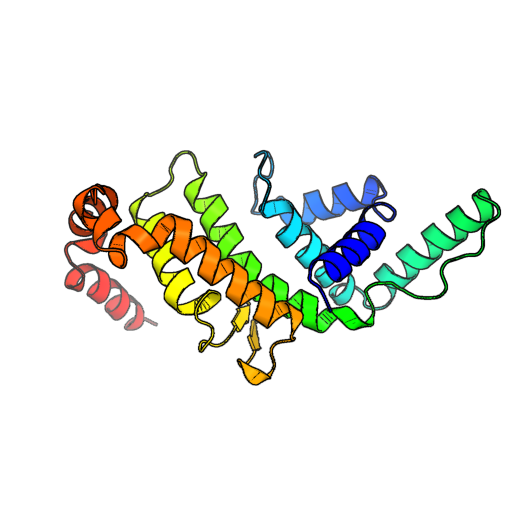8 -16.815 1.00 82.31 90 SER A C 1
ATOM 736 O O . SER A 1 90 ? 4.741 -6.702 -16.474 1.00 82.31 90 SER A O 1
ATOM 738 N N . ASP A 1 91 ? 6.180 -5.061 -16.016 1.00 86.81 91 ASP A N 1
ATOM 739 C CA . ASP A 1 91 ? 5.758 -4.885 -14.622 1.00 86.81 91 ASP A CA 1
ATOM 740 C C . ASP A 1 91 ? 4.649 -3.849 -14.437 1.00 86.81 91 ASP A C 1
ATOM 742 O O . ASP A 1 91 ? 4.157 -3.683 -13.321 1.00 86.81 91 ASP A O 1
ATOM 746 N N . ARG A 1 92 ? 4.209 -3.165 -15.502 1.00 84.69 92 ARG A N 1
ATOM 747 C CA . ARG A 1 92 ? 3.228 -2.071 -15.415 1.00 84.69 92 ARG A CA 1
ATOM 748 C C . ARG A 1 92 ? 1.964 -2.464 -14.643 1.00 84.69 92 ARG A C 1
ATOM 750 O O . ARG A 1 92 ? 1.580 -1.752 -13.720 1.00 84.69 92 ARG A O 1
ATOM 757 N N . ALA A 1 93 ? 1.363 -3.614 -14.958 1.00 87.69 93 ALA A N 1
ATOM 758 C CA . ALA A 1 93 ? 0.170 -4.104 -14.260 1.00 87.69 93 ALA A CA 1
ATOM 759 C C . ALA A 1 93 ? 0.438 -4.368 -12.767 1.00 87.69 93 ALA A C 1
ATOM 761 O O . ALA A 1 93 ? -0.332 -3.938 -11.907 1.00 87.69 93 ALA A O 1
ATOM 762 N N . THR A 1 94 ? 1.567 -5.012 -12.449 1.00 90.56 94 THR A N 1
ATOM 763 C CA . THR A 1 94 ? 1.998 -5.259 -11.065 1.00 90.56 94 THR A CA 1
ATOM 764 C C . THR A 1 94 ? 2.211 -3.950 -10.308 1.00 90.56 94 THR A C 1
ATOM 766 O O . THR A 1 94 ? 1.775 -3.835 -9.167 1.00 90.56 94 THR A O 1
ATOM 769 N N . LEU A 1 95 ? 2.841 -2.953 -10.933 1.00 88.75 95 LEU A N 1
ATOM 770 C CA . LEU A 1 95 ? 3.095 -1.642 -10.339 1.00 88.75 95 LEU A CA 1
ATOM 771 C C . LEU A 1 95 ? 1.794 -0.873 -10.085 1.00 88.75 95 LEU A C 1
ATOM 773 O O . LEU A 1 95 ? 1.635 -0.307 -9.007 1.00 88.75 95 LEU A O 1
ATOM 777 N N . THR A 1 96 ? 0.839 -0.884 -11.022 1.00 88.69 96 THR A N 1
ATOM 778 C CA . THR A 1 96 ? -0.468 -0.227 -10.836 1.00 88.69 96 THR A CA 1
ATOM 779 C C . THR A 1 96 ? -1.249 -0.848 -9.683 1.00 88.69 96 THR A C 1
ATOM 781 O O . THR A 1 96 ? -1.765 -0.134 -8.824 1.00 88.69 96 THR A O 1
ATOM 784 N N . GLN A 1 97 ? -1.294 -2.177 -9.619 1.00 91.06 97 GLN A N 1
ATOM 785 C CA . GLN A 1 97 ? -1.948 -2.884 -8.520 1.00 91.06 97 GLN A CA 1
ATOM 786 C C . GLN A 1 97 ? -1.219 -2.680 -7.181 1.00 91.06 97 GLN A C 1
ATOM 788 O O . GLN A 1 97 ? -1.861 -2.538 -6.143 1.00 91.06 97 GLN A O 1
ATOM 793 N N . LEU A 1 98 ? 0.116 -2.615 -7.183 1.00 91.12 98 LEU A N 1
ATOM 794 C CA . LEU A 1 98 ? 0.899 -2.321 -5.983 1.00 91.12 98 LEU A CA 1
ATOM 795 C C . LEU A 1 98 ? 0.641 -0.895 -5.481 1.00 91.12 98 LEU A C 1
ATOM 797 O O . LEU A 1 98 ? 0.488 -0.693 -4.278 1.00 91.12 98 LEU A O 1
ATOM 801 N N . LEU A 1 99 ? 0.527 0.083 -6.384 1.00 88.44 99 LEU A N 1
ATOM 802 C CA . LEU A 1 99 ? 0.149 1.451 -6.031 1.00 88.44 99 LEU A CA 1
ATOM 803 C C . LEU A 1 99 ? -1.226 1.493 -5.351 1.00 88.44 99 LEU A C 1
ATOM 805 O O . LEU A 1 99 ? -1.382 2.189 -4.353 1.00 88.44 99 LEU A O 1
ATOM 809 N N . ALA A 1 100 ? -2.188 0.701 -5.834 1.00 89.38 100 ALA A N 1
ATOM 810 C CA . ALA A 1 100 ? -3.512 0.574 -5.221 1.00 89.38 100 ALA A CA 1
ATOM 811 C C . ALA A 1 100 ? -3.460 0.070 -3.765 1.00 89.38 100 ALA A C 1
ATOM 813 O O . ALA A 1 100 ? -4.299 0.456 -2.957 1.00 89.38 100 ALA A O 1
ATOM 814 N N . LEU A 1 101 ? -2.461 -0.748 -3.405 1.00 90.00 101 LEU A N 1
ATOM 815 C CA . LEU A 1 101 ? -2.238 -1.161 -2.014 1.00 90.00 101 LEU A CA 1
ATOM 816 C C . LEU A 1 101 ? -1.513 -0.092 -1.184 1.00 90.00 101 LEU A C 1
ATOM 818 O O . LEU A 1 101 ? -1.830 0.110 -0.014 1.00 90.00 101 LEU A O 1
ATOM 822 N N . LEU A 1 102 ? -0.507 0.564 -1.764 1.00 88.94 102 LEU A N 1
ATOM 823 C CA . LEU A 1 102 ? 0.407 1.440 -1.026 1.00 88.94 102 LEU A CA 1
ATOM 824 C C . LEU A 1 102 ? -0.128 2.865 -0.818 1.00 88.94 102 LEU A C 1
ATOM 826 O O . LEU A 1 102 ? 0.191 3.495 0.195 1.00 88.94 102 LEU A O 1
ATOM 830 N N . ASP A 1 103 ? -0.927 3.391 -1.745 1.00 85.12 103 ASP A N 1
ATOM 831 C CA . ASP A 1 103 ? -1.407 4.778 -1.698 1.00 85.12 103 ASP A CA 1
ATOM 832 C C . ASP A 1 103 ? -2.320 5.063 -0.488 1.00 85.12 103 ASP A C 1
ATOM 834 O O . ASP A 1 103 ? -2.075 6.039 0.235 1.00 85.12 103 ASP A O 1
ATOM 838 N N . PRO A 1 104 ? -3.289 4.189 -0.144 1.00 87.12 104 PRO A N 1
ATOM 839 C CA . PRO A 1 104 ? -4.107 4.383 1.053 1.00 87.12 104 PRO A CA 1
ATOM 840 C C . PRO A 1 104 ? -3.292 4.296 2.354 1.00 87.12 104 PRO A C 1
ATOM 842 O O . PRO A 1 104 ? -3.516 5.071 3.285 1.00 87.12 104 PRO A O 1
ATOM 845 N N . ILE A 1 105 ? -2.291 3.407 2.407 1.00 88.50 105 ILE A N 1
ATOM 846 C CA . ILE A 1 105 ? -1.372 3.277 3.553 1.00 88.50 105 ILE A CA 1
ATOM 847 C C . ILE A 1 105 ? -0.514 4.540 3.696 1.00 88.50 105 ILE A C 1
ATOM 849 O O . ILE A 1 105 ? -0.297 5.037 4.801 1.00 88.50 105 ILE A O 1
ATOM 853 N N . THR A 1 106 ? -0.061 5.102 2.576 1.00 85.56 106 THR A N 1
ATOM 854 C CA . THR A 1 106 ? 0.722 6.345 2.554 1.00 85.56 106 THR A CA 1
ATOM 855 C C . THR A 1 106 ? -0.115 7.525 3.029 1.00 85.56 106 THR A C 1
ATOM 857 O O . THR A 1 106 ? 0.359 8.337 3.823 1.00 85.56 106 THR A O 1
ATOM 860 N N . THR A 1 107 ? -1.380 7.583 2.607 1.00 83.75 107 THR A N 1
ATOM 861 C CA . THR A 1 107 ? -2.337 8.605 3.042 1.00 83.75 107 THR A CA 1
ATOM 862 C C . THR A 1 107 ? -2.586 8.527 4.546 1.00 83.75 107 THR A C 1
ATOM 864 O O . THR A 1 107 ? -2.541 9.556 5.223 1.00 83.75 107 THR A O 1
ATOM 867 N N . LEU A 1 108 ? -2.779 7.321 5.093 1.00 85.88 108 LEU A N 1
ATOM 868 C CA . LEU A 1 108 ? -2.861 7.116 6.540 1.00 85.88 108 LEU A CA 1
ATOM 869 C C . LEU A 1 108 ? -1.593 7.612 7.243 1.00 85.88 108 LEU A C 1
ATOM 871 O O . LEU A 1 108 ? -1.693 8.362 8.211 1.00 85.88 108 LEU A O 1
ATOM 875 N N . ASN A 1 109 ? -0.414 7.209 6.765 1.00 84.62 109 ASN A N 1
ATOM 876 C CA . ASN A 1 109 ? 0.847 7.584 7.398 1.00 84.62 109 ASN A CA 1
ATOM 877 C C . ASN A 1 109 ? 1.023 9.112 7.436 1.00 84.62 109 ASN A C 1
ATOM 879 O O . ASN A 1 109 ? 1.390 9.669 8.465 1.00 84.62 109 ASN A O 1
ATOM 883 N N . VAL A 1 110 ? 0.677 9.805 6.349 1.00 80.38 110 VAL A N 1
ATOM 884 C CA . VAL A 1 110 ? 0.700 11.273 6.298 1.00 80.38 110 VAL A CA 1
ATOM 885 C C . VAL A 1 110 ? -0.308 11.883 7.264 1.00 80.38 110 VAL A C 1
ATOM 887 O O . VAL A 1 110 ? 0.035 12.826 7.971 1.00 80.38 110 VAL A O 1
ATOM 890 N N . ARG A 1 111 ? -1.534 11.349 7.338 1.00 79.38 111 ARG A N 1
ATOM 891 C CA . ARG A 1 111 ? -2.556 11.822 8.284 1.00 79.38 111 ARG A CA 1
ATOM 892 C C . ARG A 1 111 ? -2.093 11.665 9.735 1.00 79.38 111 ARG A C 1
ATOM 894 O O . ARG A 1 111 ? -2.252 12.600 10.511 1.00 79.38 111 ARG A O 1
ATOM 901 N N . ALA A 1 112 ? -1.475 10.535 10.074 1.00 79.31 112 ALA A N 1
ATOM 902 C CA . ALA A 1 112 ? -0.973 10.242 11.416 1.00 79.31 112 ALA A CA 1
ATOM 903 C C . ALA A 1 112 ? 0.214 11.123 11.844 1.00 79.31 112 ALA A C 1
ATOM 905 O O . ALA A 1 112 ? 0.434 11.312 13.035 1.00 79.31 112 ALA A O 1
ATOM 906 N N . GLN A 1 113 ? 0.972 11.661 10.886 1.00 75.31 113 GLN A N 1
ATOM 907 C CA . GLN A 1 113 ? 2.191 12.440 11.137 1.00 75.31 113 GLN A CA 1
ATOM 908 C C . GLN A 1 113 ? 1.984 13.962 11.087 1.00 75.31 113 GLN A C 1
ATOM 910 O O . GLN A 1 113 ? 2.931 14.720 11.294 1.00 75.31 113 GLN A O 1
ATOM 915 N N . ARG A 1 114 ? 0.768 14.445 10.802 1.00 74.19 114 ARG A N 1
ATOM 916 C CA . ARG A 1 114 ? 0.475 15.886 10.829 1.00 74.19 114 ARG A CA 1
ATOM 917 C C . ARG A 1 114 ? 0.536 16.409 12.267 1.00 74.19 114 ARG A C 1
ATOM 919 O O . ARG A 1 114 ? 0.036 15.766 13.181 1.00 74.19 114 ARG A O 1
ATOM 926 N N . GLY A 1 115 ? 1.070 17.619 12.461 1.00 58.69 115 GLY A N 1
ATOM 927 C CA . GLY A 1 115 ? 1.106 18.276 13.780 1.00 58.69 115 GLY A CA 1
ATOM 928 C C . GLY A 1 115 ? -0.279 18.509 14.408 1.00 58.69 115 GLY A C 1
ATOM 929 O O . GLY A 1 115 ? -0.378 18.735 15.606 1.00 58.69 115 GLY A O 1
ATOM 930 N N . SER A 1 116 ? -1.342 18.407 13.606 1.00 65.81 116 SER A N 1
ATOM 931 C CA . SER A 1 116 ? -2.752 18.466 14.002 1.00 65.81 116 SER A CA 1
ATOM 932 C C . SER A 1 116 ? -3.494 17.142 13.761 1.00 65.81 116 SER A C 1
ATOM 934 O O . SER A 1 116 ? -4.691 17.149 13.477 1.00 65.81 116 SER A O 1
ATOM 936 N N . ALA A 1 117 ? -2.797 16.000 13.791 1.00 69.25 117 ALA A N 1
ATOM 937 C CA . ALA A 1 117 ? -3.400 14.702 13.506 1.00 69.25 117 ALA A CA 1
ATOM 938 C C . ALA A 1 117 ? -4.606 14.430 14.422 1.00 69.25 117 ALA A C 1
ATOM 940 O O . ALA A 1 117 ? -4.464 14.263 15.635 1.00 69.25 117 ALA A O 1
ATOM 941 N N . ASN A 1 118 ? -5.798 14.344 13.825 1.00 78.62 118 ASN A N 1
ATOM 942 C CA . ASN A 1 118 ? -6.990 13.895 14.525 1.00 78.62 118 ASN A CA 1
ATOM 943 C C . ASN A 1 118 ? -6.870 12.383 14.763 1.00 78.62 118 ASN A C 1
ATOM 945 O O . ASN A 1 118 ? -7.001 11.587 13.830 1.00 78.62 118 ASN A O 1
ATOM 949 N N . GLN A 1 119 ? -6.605 11.990 16.012 1.00 76.62 119 GLN A N 1
ATOM 950 C CA . GLN A 1 119 ? -6.430 10.587 16.400 1.00 76.62 119 GLN A CA 1
ATOM 951 C C . GLN A 1 119 ? -7.628 9.724 15.987 1.00 76.62 119 GLN A C 1
ATOM 953 O O . GLN A 1 119 ? -7.440 8.594 15.540 1.00 76.62 119 GLN A O 1
ATOM 958 N N . VAL A 1 120 ? -8.843 10.274 16.040 1.00 79.12 120 VAL A N 1
ATOM 959 C CA . VAL A 1 120 ? -10.061 9.559 15.653 1.00 79.12 120 VAL A CA 1
ATOM 960 C C . VAL A 1 120 ? -10.070 9.243 14.159 1.00 79.12 120 VAL A C 1
ATOM 962 O O . VAL A 1 120 ? -10.309 8.103 13.767 1.00 79.12 120 VAL A O 1
ATOM 965 N N . GLU A 1 121 ? -9.729 10.212 13.309 1.00 80.75 121 GLU A N 1
ATOM 966 C CA . GLU A 1 121 ? -9.649 9.982 11.862 1.00 80.75 121 GLU A CA 1
ATOM 967 C C . GLU A 1 121 ? -8.551 8.981 11.491 1.00 80.75 121 GLU A C 1
ATOM 969 O O . GLU A 1 121 ? -8.717 8.198 10.554 1.00 80.75 121 GLU A O 1
ATOM 974 N N . VAL A 1 122 ? -7.426 8.992 12.210 1.00 84.75 122 VAL A N 1
ATOM 975 C CA . VAL A 1 122 ? -6.325 8.036 12.012 1.00 84.75 122 VAL A CA 1
ATOM 976 C C . VAL A 1 122 ? -6.790 6.612 12.326 1.00 84.75 122 VAL A C 1
ATOM 978 O O . VAL A 1 122 ? -6.546 5.701 11.535 1.00 84.75 122 VAL A O 1
ATOM 981 N N . ILE A 1 123 ? -7.510 6.423 13.433 1.00 84.50 123 ILE A N 1
ATOM 982 C CA . ILE A 1 123 ? -8.049 5.120 13.844 1.00 84.50 123 ILE A CA 1
ATOM 983 C C . ILE A 1 123 ? -9.118 4.635 12.867 1.00 84.50 123 ILE A C 1
ATOM 985 O O . ILE A 1 123 ? -9.051 3.498 12.404 1.00 84.50 123 ILE A O 1
ATOM 989 N N . LEU A 1 124 ? -10.064 5.496 12.485 1.00 84.19 124 LEU A N 1
ATOM 990 C CA . LEU A 1 124 ? -11.070 5.164 11.472 1.00 84.19 124 LEU A CA 1
ATOM 991 C C . LEU A 1 124 ? -10.415 4.760 10.147 1.00 84.19 124 LEU A C 1
ATOM 993 O O . LEU A 1 124 ? -10.799 3.765 9.538 1.00 84.19 124 LEU A O 1
ATOM 997 N N . SER A 1 125 ? -9.372 5.480 9.734 1.00 87.00 125 SER A N 1
ATOM 998 C CA . SER A 1 125 ? -8.609 5.154 8.527 1.00 87.00 125 SER A CA 1
ATOM 999 C C . SER A 1 125 ? -7.918 3.790 8.631 1.00 87.00 125 SER A C 1
ATOM 1001 O O . SER A 1 125 ? -7.915 3.042 7.659 1.00 87.00 125 SER A O 1
ATOM 1003 N N . LEU A 1 126 ? -7.370 3.435 9.798 1.00 87.88 126 LEU A N 1
ATOM 1004 C CA . LEU A 1 126 ? -6.806 2.104 10.048 1.00 87.88 126 LEU A CA 1
ATOM 1005 C C . LEU A 1 126 ? -7.866 1.005 9.897 1.00 87.88 126 LEU A C 1
ATOM 1007 O O . LEU A 1 126 ? -7.618 0.013 9.210 1.00 87.88 126 LEU A O 1
ATOM 1011 N N . TYR A 1 127 ? -9.053 1.185 10.480 1.00 87.38 127 TYR A N 1
ATOM 1012 C CA . TYR A 1 127 ? -10.153 0.229 10.330 1.00 87.38 127 TYR A CA 1
ATOM 1013 C C . TYR A 1 127 ? -10.620 0.099 8.880 1.00 87.38 127 TYR A C 1
ATOM 1015 O O . TYR A 1 127 ? -10.790 -1.017 8.390 1.00 87.38 127 TYR A O 1
ATOM 1023 N N . LEU A 1 128 ? -10.758 1.213 8.161 1.00 87.81 128 LEU A N 1
ATOM 1024 C CA . LEU A 1 128 ? -11.108 1.186 6.743 1.00 87.81 128 LEU A CA 1
ATOM 1025 C C . LEU A 1 128 ? -10.052 0.447 5.919 1.00 87.81 128 LEU A C 1
ATOM 1027 O O . LEU A 1 128 ? -10.415 -0.373 5.079 1.00 87.81 128 LEU A O 1
ATOM 1031 N N . LEU A 1 129 ? -8.757 0.657 6.181 1.00 89.12 129 LEU A N 1
ATOM 1032 C CA . LEU A 1 129 ? -7.691 -0.098 5.513 1.00 89.12 129 LEU A CA 1
ATOM 1033 C C . LEU A 1 129 ? -7.805 -1.603 5.757 1.00 89.12 129 LEU A C 1
ATOM 1035 O O . LEU A 1 129 ? -7.595 -2.376 4.823 1.00 89.12 129 LEU A O 1
ATOM 1039 N N . ARG A 1 130 ? -8.158 -2.017 6.981 1.00 88.81 130 ARG A N 1
ATOM 1040 C CA . ARG A 1 130 ? -8.376 -3.432 7.313 1.00 88.81 130 ARG A CA 1
ATOM 1041 C C . ARG A 1 130 ? -9.484 -4.044 6.463 1.00 88.81 130 ARG A C 1
ATOM 1043 O O . ARG A 1 130 ? -9.296 -5.132 5.937 1.00 88.81 130 ARG A O 1
ATOM 1050 N N . LEU A 1 131 ? -10.611 -3.347 6.346 1.00 86.38 131 LEU A N 1
ATOM 1051 C CA . LEU A 1 131 ? -11.804 -3.832 5.646 1.00 86.38 131 LEU A CA 1
ATOM 1052 C C . LEU A 1 131 ? -11.701 -3.739 4.117 1.00 86.38 131 LEU A C 1
ATOM 1054 O O . LEU A 1 131 ? -12.514 -4.327 3.417 1.00 86.38 131 LEU A O 1
ATOM 1058 N N . THR A 1 132 ? -10.741 -2.974 3.592 1.00 86.38 132 THR A N 1
ATOM 1059 C CA . THR A 1 132 ? -10.630 -2.710 2.149 1.00 86.38 132 THR A CA 1
ATOM 1060 C C . THR A 1 132 ? -9.306 -3.208 1.580 1.00 86.38 132 THR A C 1
ATOM 1062 O O . THR A 1 132 ? -9.254 -4.205 0.874 1.00 86.38 132 THR A O 1
ATOM 1065 N N . VAL A 1 133 ? -8.206 -2.526 1.887 1.00 86.94 133 VAL A N 1
ATOM 1066 C CA . VAL A 1 133 ? -6.892 -2.765 1.277 1.00 86.94 133 VAL A CA 1
ATOM 1067 C C . VAL A 1 133 ? -6.254 -4.064 1.762 1.00 86.94 133 VAL A C 1
ATOM 1069 O O . VAL A 1 133 ? -5.586 -4.749 0.984 1.00 86.94 133 VAL A O 1
ATOM 1072 N N . MET A 1 134 ? -6.425 -4.382 3.045 1.00 87.81 134 MET A N 1
ATOM 1073 C CA . MET A 1 134 ? -5.796 -5.536 3.694 1.00 87.81 134 MET A CA 1
ATOM 1074 C C . MET A 1 134 ? -6.672 -6.785 3.668 1.00 87.81 134 MET A C 1
ATOM 1076 O O . MET A 1 134 ? -6.154 -7.874 3.898 1.00 87.81 134 MET A O 1
ATOM 1080 N N . ASP A 1 135 ? -7.964 -6.648 3.373 1.00 88.06 135 ASP A N 1
ATOM 1081 C CA . ASP A 1 135 ? -8.842 -7.793 3.187 1.00 88.06 135 ASP A CA 1
ATOM 1082 C C . ASP A 1 135 ? -8.460 -8.519 1.885 1.00 88.06 135 ASP A C 1
ATOM 1084 O O . ASP A 1 135 ? -8.519 -7.990 0.770 1.00 88.06 135 ASP A O 1
ATOM 1088 N N . GLU A 1 136 ? -8.002 -9.758 2.031 1.00 88.62 136 GLU A N 1
ATOM 1089 C CA . GLU A 1 136 ? -7.584 -10.601 0.913 1.00 88.62 136 GLU A CA 1
ATOM 1090 C C . GLU A 1 136 ? -8.759 -11.018 0.019 1.00 88.62 136 GLU A C 1
ATOM 1092 O O . GLU A 1 136 ? -8.542 -11.338 -1.149 1.00 88.62 136 GLU A O 1
ATOM 1097 N N . SER A 1 137 ? -9.991 -10.947 0.531 1.00 87.75 137 SER A N 1
ATOM 1098 C CA . SER A 1 137 ? -11.225 -11.203 -0.213 1.00 87.75 137 SER A CA 1
ATOM 1099 C C . SER A 1 137 ? -11.801 -9.955 -0.895 1.00 87.75 137 SER A C 1
ATOM 1101 O O . SER A 1 137 ? -12.611 -10.074 -1.818 1.00 87.75 137 SER A O 1
ATOM 1103 N N . ALA A 1 138 ? -11.349 -8.761 -0.506 1.00 84.81 138 ALA A N 1
ATOM 1104 C CA . ALA A 1 138 ? -11.841 -7.506 -1.056 1.00 84.81 138 ALA A CA 1
ATOM 1105 C C . ALA A 1 138 ? -11.165 -7.125 -2.383 1.00 84.81 138 ALA A C 1
ATOM 1107 O O . ALA A 1 138 ? -9.996 -7.427 -2.664 1.00 84.81 138 ALA A O 1
ATOM 1108 N N . VAL A 1 139 ? -11.907 -6.393 -3.214 1.00 85.38 139 VAL A N 1
ATOM 1109 C CA . VAL A 1 139 ? -11.385 -5.807 -4.455 1.00 85.38 139 VAL A CA 1
ATOM 1110 C C . VAL A 1 139 ? -10.292 -4.776 -4.162 1.00 85.38 139 VAL A C 1
ATOM 1112 O O . VAL A 1 139 ? -10.345 -4.050 -3.172 1.00 85.38 139 VAL A O 1
ATOM 1115 N N . CYS A 1 140 ? -9.281 -4.696 -5.030 1.00 82.19 140 CYS A N 1
ATOM 1116 C CA . CYS A 1 140 ? -8.279 -3.634 -4.948 1.00 82.19 140 CYS A CA 1
ATOM 1117 C C . CYS A 1 140 ? -8.745 -2.428 -5.757 1.00 82.19 140 CYS A C 1
ATOM 1119 O O . CYS A 1 140 ? -9.054 -2.572 -6.940 1.00 82.19 140 CYS A O 1
ATOM 1121 N N . VAL A 1 141 ? -8.749 -1.247 -5.144 1.00 80.19 141 VAL A N 1
ATOM 1122 C CA . VAL A 1 141 ? -9.264 -0.027 -5.771 1.00 80.19 141 VAL A CA 1
ATOM 1123 C C . VAL A 1 141 ? -8.202 1.063 -5.726 1.00 80.19 141 VAL A C 1
ATOM 1125 O O . VAL A 1 141 ? -7.645 1.342 -4.667 1.00 80.19 141 VAL A O 1
ATOM 1128 N N . LEU A 1 142 ? -7.927 1.686 -6.873 1.00 76.50 142 LEU A N 1
ATOM 1129 C CA . LEU A 1 142 ? -7.053 2.855 -6.969 1.00 76.50 142 LEU A CA 1
ATOM 1130 C C . LEU A 1 142 ? -7.888 4.101 -7.278 1.00 76.50 142 LEU A C 1
ATOM 1132 O O . LEU A 1 142 ? -8.155 4.422 -8.438 1.00 76.50 142 LEU A O 1
ATOM 1136 N N . LEU A 1 143 ? -8.276 4.813 -6.221 1.00 67.56 143 LEU A N 1
ATOM 1137 C CA . LEU A 1 143 ? -9.038 6.062 -6.267 1.00 67.56 143 LEU A CA 1
ATOM 1138 C C . LEU A 1 143 ? -8.340 7.150 -5.439 1.00 67.56 143 LEU A C 1
ATOM 1140 O O . LEU A 1 143 ? -7.665 6.822 -4.466 1.00 67.56 143 LEU A O 1
ATOM 1144 N N . PRO A 1 144 ? -8.508 8.441 -5.783 1.00 56.12 144 PRO A N 1
ATOM 1145 C CA . PRO A 1 144 ? -9.216 8.978 -6.954 1.00 56.12 144 PRO A CA 1
ATOM 1146 C C . PRO A 1 144 ? -8.343 9.029 -8.220 1.00 56.12 144 PRO A C 1
ATOM 1148 O O . PRO A 1 144 ? -8.811 9.427 -9.278 1.00 56.12 144 PRO A O 1
ATOM 1151 N N . ARG A 1 145 ? -7.063 8.650 -8.117 1.00 61.19 145 ARG A N 1
ATOM 1152 C CA . ARG A 1 145 ? -6.044 8.990 -9.119 1.00 61.19 145 ARG A CA 1
ATOM 1153 C C . ARG A 1 145 ? -6.247 8.349 -10.488 1.00 61.19 145 ARG A C 1
ATOM 1155 O O . ARG A 1 145 ? -5.921 8.994 -11.474 1.00 61.19 145 ARG A O 1
ATOM 1162 N N . LEU A 1 146 ? -6.708 7.096 -10.557 1.00 60.75 146 LEU A N 1
ATOM 1163 C CA . LEU A 1 146 ? -6.704 6.344 -11.819 1.00 60.75 146 LEU A CA 1
ATOM 1164 C C . LEU A 1 146 ? -7.926 5.437 -12.064 1.00 60.75 146 LEU A C 1
ATOM 1166 O O . LEU A 1 146 ? -7.904 4.679 -13.024 1.00 60.75 146 LEU A O 1
ATOM 1170 N N . LEU A 1 147 ? -8.992 5.525 -11.256 1.00 69.75 147 LEU A N 1
ATOM 1171 C CA . LEU A 1 147 ? -10.258 4.785 -11.449 1.00 69.75 147 LEU A CA 1
ATOM 1172 C C . LEU A 1 147 ? -10.068 3.302 -11.848 1.00 69.75 147 LEU A C 1
ATOM 1174 O O . LEU A 1 147 ? -10.776 2.781 -12.707 1.00 69.75 147 LEU A O 1
ATOM 1178 N N . PHE A 1 148 ? -9.112 2.607 -11.221 1.00 78.81 148 PHE A N 1
ATOM 1179 C CA . PHE A 1 148 ? -8.883 1.182 -11.478 1.00 78.81 148 PHE A CA 1
ATOM 1180 C C . PHE A 1 148 ? -9.519 0.306 -10.403 1.00 78.81 148 PHE A C 1
ATOM 1182 O O . PHE A 1 148 ? -9.360 0.556 -9.204 1.00 78.81 148 PHE A O 1
ATOM 1189 N N . PHE A 1 149 ? -10.168 -0.764 -10.859 1.00 82.38 149 PHE A N 1
ATOM 1190 C CA . PHE A 1 149 ? -10.756 -1.815 -10.038 1.00 82.38 149 PHE A CA 1
ATOM 1191 C C . PHE A 1 149 ? -10.131 -3.149 -10.429 1.00 82.38 149 PHE A C 1
ATOM 1193 O O . PHE A 1 149 ? -10.148 -3.517 -11.601 1.00 82.38 149 PHE A O 1
ATOM 1200 N N . PHE A 1 150 ? -9.591 -3.869 -9.450 1.00 85.44 150 PHE A N 1
ATOM 1201 C CA . PHE A 1 150 ? -8.995 -5.184 -9.659 1.00 85.44 150 PHE A CA 1
ATOM 1202 C C . PHE A 1 150 ? -9.712 -6.216 -8.798 1.00 85.44 150 PHE A C 1
ATOM 1204 O O . PHE A 1 150 ? -9.747 -6.103 -7.564 1.00 85.44 150 PHE A O 1
ATOM 1211 N N . ARG A 1 151 ? -10.263 -7.246 -9.439 1.00 87.69 151 ARG A N 1
ATOM 1212 C CA . ARG A 1 151 ? -10.821 -8.403 -8.737 1.00 87.69 151 ARG A CA 1
ATOM 1213 C C . ARG A 1 151 ? -9.691 -9.204 -8.099 1.00 87.69 151 ARG A C 1
ATOM 1215 O O . ARG A 1 151 ? -8.571 -9.240 -8.602 1.00 87.69 151 ARG A O 1
ATOM 1222 N N . VAL A 1 152 ? -9.990 -9.916 -7.013 1.00 87.12 152 VAL A N 1
ATOM 1223 C CA . VAL A 1 152 ? -8.982 -10.693 -6.266 1.00 87.12 152 VAL A CA 1
ATOM 1224 C C . VAL A 1 152 ? -8.232 -11.685 -7.162 1.00 87.12 152 VAL A C 1
ATOM 1226 O O . VAL A 1 152 ? -7.015 -11.831 -7.049 1.00 87.12 152 VAL A O 1
ATOM 1229 N N . HIS A 1 153 ? -8.922 -12.349 -8.093 1.00 88.88 153 HIS A N 1
ATOM 1230 C CA . HIS A 1 153 ? -8.286 -13.307 -8.999 1.00 88.88 153 HIS A CA 1
ATOM 1231 C C . HIS A 1 153 ? -7.363 -12.645 -10.034 1.00 88.88 153 HIS A C 1
ATOM 1233 O O . HIS A 1 153 ? -6.379 -13.272 -10.416 1.00 88.88 153 HIS A O 1
ATOM 1239 N N . GLU A 1 154 ? -7.616 -11.385 -10.400 1.00 90.75 154 GLU A N 1
ATOM 1240 C CA . GLU A 1 154 ? -6.823 -10.585 -11.349 1.00 90.75 154 GLU A CA 1
ATOM 1241 C C . GLU A 1 154 ? -5.543 -10.012 -10.720 1.00 90.75 154 GLU A C 1
ATOM 1243 O O . GLU A 1 154 ? -4.677 -9.482 -11.422 1.00 90.75 154 GLU A O 1
ATOM 1248 N N . LEU A 1 155 ? -5.403 -10.103 -9.391 1.00 91.44 155 LEU A N 1
ATOM 1249 C CA . LEU A 1 155 ? -4.206 -9.624 -8.713 1.00 91.44 155 LEU A CA 1
ATOM 1250 C C . LEU A 1 155 ? -2.993 -10.477 -9.078 1.00 91.44 155 LEU A C 1
ATOM 1252 O O . LEU A 1 155 ? -3.033 -11.713 -9.021 1.00 91.44 155 LEU A O 1
ATOM 1256 N N . THR A 1 156 ? -1.880 -9.813 -9.383 1.00 92.88 156 THR A N 1
ATOM 1257 C CA . THR A 1 156 ? -0.630 -10.515 -9.660 1.00 92.88 156 THR A CA 1
ATOM 1258 C C . THR A 1 156 ? -0.142 -11.250 -8.407 1.00 92.88 156 THR A C 1
ATOM 1260 O O . THR A 1 156 ? -0.405 -10.815 -7.277 1.00 92.88 156 THR A O 1
ATOM 1263 N N . PRO A 1 157 ? 0.604 -12.361 -8.555 1.00 92.88 157 PRO A N 1
ATOM 1264 C CA . PRO A 1 157 ? 1.099 -13.122 -7.406 1.00 92.88 157 PRO A CA 1
ATOM 1265 C C . PRO A 1 157 ? 1.912 -12.271 -6.419 1.00 92.88 157 PRO A C 1
ATOM 1267 O O . PRO A 1 157 ? 1.811 -12.451 -5.205 1.00 92.88 157 PRO A O 1
ATOM 1270 N N . THR A 1 158 ? 2.687 -11.308 -6.931 1.00 91.25 158 THR A N 1
ATOM 1271 C CA . THR A 1 158 ? 3.472 -10.369 -6.116 1.00 91.25 158 THR A CA 1
ATOM 1272 C C . THR A 1 158 ? 2.568 -9.484 -5.261 1.00 91.25 158 THR A C 1
ATOM 1274 O O . THR A 1 158 ? 2.830 -9.311 -4.071 1.00 91.25 158 THR A O 1
ATOM 1277 N N . VAL A 1 159 ? 1.487 -8.954 -5.834 1.00 91.75 159 VAL A N 1
ATOM 1278 C CA . VAL A 1 159 ? 0.532 -8.081 -5.137 1.00 91.75 159 VAL A CA 1
ATOM 1279 C C . VAL A 1 159 ? -0.244 -8.868 -4.085 1.00 91.75 159 VAL A C 1
ATOM 1281 O O . VAL A 1 159 ? -0.315 -8.415 -2.946 1.00 91.75 159 VAL A O 1
ATOM 1284 N N . LYS A 1 160 ? -0.727 -10.077 -4.411 1.00 92.94 160 LYS A N 1
ATOM 1285 C CA . LYS A 1 160 ? -1.387 -10.979 -3.445 1.00 92.94 160 LYS A CA 1
ATOM 1286 C C . LYS A 1 160 ? -0.498 -11.243 -2.231 1.00 92.94 160 LYS A C 1
ATOM 1288 O O . LYS A 1 160 ? -0.907 -11.019 -1.096 1.00 92.94 160 LYS A O 1
ATOM 1293 N N . LYS A 1 161 ? 0.757 -11.638 -2.473 1.00 93.00 161 LYS A N 1
ATOM 1294 C CA . LYS A 1 161 ? 1.729 -11.886 -1.401 1.00 93.00 161 LYS A CA 1
ATOM 1295 C C . LYS A 1 161 ? 2.020 -10.625 -0.585 1.00 93.00 161 LYS A C 1
ATOM 1297 O O . LYS A 1 161 ? 2.137 -10.701 0.632 1.00 93.00 161 LYS A O 1
ATOM 1302 N N . THR A 1 162 ? 2.133 -9.471 -1.239 1.00 91.25 162 THR A N 1
ATOM 1303 C CA . THR A 1 162 ? 2.382 -8.194 -0.554 1.00 91.25 162 THR A CA 1
ATOM 1304 C C . THR A 1 162 ? 1.203 -7.804 0.332 1.00 91.25 162 THR A C 1
ATOM 1306 O O . THR A 1 162 ? 1.419 -7.444 1.486 1.00 91.25 162 THR A O 1
ATOM 1309 N N . ARG A 1 163 ? -0.034 -7.938 -0.166 1.00 93.75 163 ARG A N 1
ATOM 1310 C CA . ARG A 1 163 ? -1.255 -7.713 0.617 1.00 93.75 163 ARG A CA 1
ATOM 1311 C C . ARG A 1 163 ? -1.279 -8.604 1.855 1.00 93.75 163 ARG A C 1
ATOM 1313 O O . ARG A 1 163 ? -1.445 -8.079 2.948 1.00 93.75 163 ARG A O 1
ATOM 1320 N N . HIS A 1 164 ? -1.029 -9.902 1.690 1.00 93.69 164 HIS A N 1
ATOM 1321 C CA . HIS A 1 164 ? -0.979 -10.854 2.800 1.00 93.69 164 HIS A CA 1
ATOM 1322 C C . HIS A 1 164 ? 0.053 -10.456 3.867 1.00 93.69 164 HIS A C 1
ATOM 1324 O O . HIS A 1 164 ? -0.247 -10.405 5.057 1.00 93.69 164 HIS A O 1
ATOM 1330 N N . LEU A 1 165 ? 1.273 -10.104 3.446 1.00 92.62 165 LEU A N 1
ATOM 1331 C CA . LEU A 1 165 ? 2.334 -9.682 4.367 1.00 92.62 165 LEU A CA 1
ATOM 1332 C C . LEU A 1 165 ? 1.984 -8.385 5.105 1.00 92.62 165 LEU A C 1
ATOM 1334 O O . LEU A 1 165 ? 2.256 -8.271 6.299 1.00 92.62 165 LEU A O 1
ATOM 1338 N N . LEU A 1 166 ? 1.376 -7.417 4.414 1.00 90.94 166 LEU A N 1
ATOM 1339 C CA . LEU A 1 166 ? 0.899 -6.182 5.032 1.00 90.94 166 LEU A CA 1
ATOM 1340 C C . LEU A 1 166 ? -0.220 -6.475 6.035 1.00 90.94 166 LEU A C 1
ATOM 1342 O O . LEU A 1 166 ? -0.133 -6.027 7.175 1.00 90.94 166 LEU A O 1
ATOM 1346 N N . ALA A 1 167 ? -1.220 -7.270 5.655 1.00 91.50 167 ALA A N 1
ATOM 1347 C CA . ALA A 1 167 ? -2.316 -7.661 6.534 1.00 91.50 167 ALA A CA 1
ATOM 1348 C C . ALA A 1 167 ? -1.795 -8.350 7.804 1.00 91.50 167 ALA A C 1
ATOM 1350 O O . ALA A 1 167 ? -2.142 -7.943 8.911 1.00 91.50 167 ALA A O 1
ATOM 1351 N N . ALA A 1 168 ? -0.885 -9.318 7.660 1.00 90.94 168 ALA A N 1
ATOM 1352 C CA . ALA A 1 168 ? -0.252 -10.003 8.783 1.00 90.94 168 ALA A CA 1
ATOM 1353 C C . ALA A 1 168 ? 0.548 -9.042 9.680 1.00 90.94 168 ALA A C 1
ATOM 1355 O O . ALA A 1 168 ? 0.469 -9.125 10.909 1.00 90.94 168 ALA A O 1
ATOM 1356 N N . ALA A 1 169 ? 1.293 -8.103 9.088 1.00 90.62 169 ALA A N 1
ATOM 1357 C CA . ALA A 1 169 ? 2.056 -7.113 9.837 1.00 90.62 169 ALA A CA 1
ATOM 1358 C C . ALA A 1 169 ? 1.140 -6.185 10.648 1.00 90.62 169 ALA A C 1
ATOM 1360 O O . ALA A 1 169 ? 1.338 -6.057 11.853 1.00 90.62 169 ALA A O 1
ATOM 1361 N N . PHE A 1 170 ? 0.113 -5.598 10.026 1.00 89.75 170 PHE A N 1
ATOM 1362 C CA . PHE A 1 170 ? -0.859 -4.734 10.708 1.00 89.75 170 PHE A CA 1
ATOM 1363 C C . PHE A 1 170 ? -1.674 -5.491 11.757 1.00 89.75 170 PHE A C 1
ATOM 1365 O O . PHE A 1 170 ? -1.965 -4.955 12.829 1.00 89.75 170 PHE A O 1
ATOM 1372 N N . GLN A 1 171 ? -2.018 -6.750 11.477 1.00 90.69 171 GLN A N 1
ATOM 1373 C CA . GLN A 1 171 ? -2.677 -7.618 12.441 1.00 90.69 171 GLN A CA 1
ATOM 1374 C C . GLN A 1 171 ? -1.805 -7.808 13.679 1.00 90.69 171 GLN A C 1
ATOM 1376 O O . GLN A 1 171 ? -2.282 -7.629 14.791 1.00 90.69 171 GLN A O 1
ATOM 1381 N N . LYS A 1 172 ? -0.519 -8.117 13.502 1.00 89.44 172 LYS A N 1
ATOM 1382 C CA . LYS A 1 172 ? 0.407 -8.309 14.619 1.00 89.44 172 LYS A CA 1
ATOM 1383 C C . LYS A 1 172 ? 0.644 -7.021 15.412 1.00 89.44 172 LYS A C 1
ATOM 1385 O O . LYS A 1 172 ? 0.668 -7.072 16.640 1.00 89.44 172 LYS A O 1
ATOM 1390 N N . THR A 1 173 ? 0.855 -5.894 14.733 1.00 87.50 173 THR A N 1
ATOM 1391 C CA . THR A 1 173 ? 1.316 -4.649 15.370 1.00 87.50 173 THR A CA 1
ATOM 1392 C C . THR A 1 173 ? 0.197 -3.805 15.957 1.00 87.50 173 THR A C 1
ATOM 1394 O O . THR A 1 173 ? 0.402 -3.187 16.998 1.00 87.50 173 THR A O 1
ATOM 1397 N N . PHE A 1 174 ? -0.966 -3.757 15.306 1.00 86.75 174 PHE A N 1
ATOM 1398 C CA . PHE A 1 174 ? -2.065 -2.891 15.720 1.00 86.75 174 PHE A CA 1
ATOM 1399 C C . PHE A 1 174 ? -3.285 -3.689 16.159 1.00 86.75 174 PHE A C 1
ATOM 1401 O O . PHE A 1 174 ? -3.742 -3.515 17.283 1.00 86.75 174 PHE A O 1
ATOM 1408 N N . PHE A 1 175 ? -3.806 -4.581 15.314 1.00 87.19 175 PHE A N 1
ATOM 1409 C CA . PHE A 1 175 ? -5.113 -5.195 15.571 1.00 87.19 175 PHE A CA 1
ATOM 1410 C C . PHE A 1 175 ? -5.106 -6.385 16.529 1.00 87.19 175 PHE A C 1
ATOM 1412 O O . PHE A 1 175 ? -6.171 -6.821 16.964 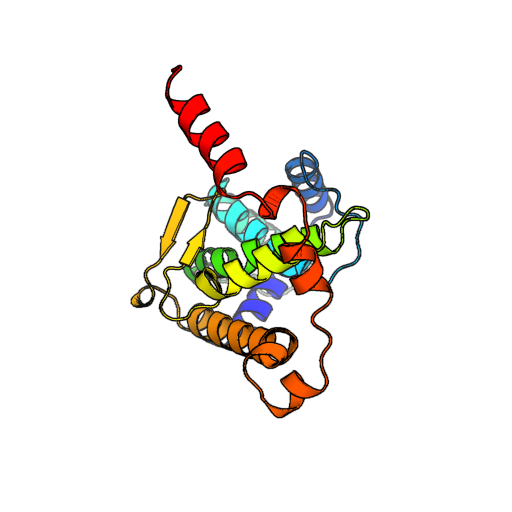1.00 87.19 175 PHE A O 1
ATOM 1419 N N . SER A 1 176 ? -3.933 -6.899 16.884 1.00 88.62 176 SER A N 1
ATOM 1420 C CA . SER A 1 176 ? -3.770 -7.958 17.878 1.00 88.62 176 SER A CA 1
ATOM 1421 C C . SER A 1 176 ? -4.409 -7.566 19.208 1.00 88.62 176 SER A C 1
ATOM 1423 O O . SER A 1 176 ? -5.019 -8.412 19.853 1.00 88.62 176 SER A O 1
ATOM 1425 N N . ARG A 1 177 ? -4.424 -6.268 19.541 1.00 87.88 177 ARG A N 1
ATOM 1426 C CA . ARG A 1 177 ? -5.138 -5.729 20.705 1.00 87.88 177 ARG A CA 1
ATOM 1427 C C . ARG A 1 177 ? -6.639 -6.009 20.741 1.00 87.88 177 ARG A C 1
ATOM 1429 O O . ARG A 1 177 ? -7.209 -5.864 21.804 1.00 87.88 177 ARG A O 1
ATOM 1436 N N . TYR A 1 178 ? -7.283 -6.362 19.626 1.00 84.12 178 TYR A N 1
ATOM 1437 C CA . TYR A 1 178 ? -8.724 -6.663 19.584 1.00 84.12 178 TYR A CA 1
ATOM 1438 C C . TYR A 1 178 ? -9.028 -8.149 19.394 1.00 84.12 178 TYR A C 1
ATOM 1440 O O . TYR A 1 178 ? -10.183 -8.554 19.475 1.00 84.12 178 TYR A O 1
ATOM 1448 N N . THR A 1 179 ? -8.018 -8.959 19.079 1.00 85.94 179 THR A N 1
ATOM 1449 C CA . THR A 1 179 ? -8.207 -10.375 18.726 1.00 85.94 179 THR A CA 1
ATOM 1450 C C . THR A 1 179 ? -7.451 -11.321 19.650 1.00 85.94 179 THR A C 1
ATOM 1452 O O . THR A 1 179 ? -7.861 -12.465 19.822 1.00 85.94 179 THR A O 1
ATOM 1455 N N . ASP A 1 180 ? -6.331 -10.875 20.218 1.00 87.81 180 ASP A N 1
ATOM 1456 C CA . ASP A 1 180 ? -5.505 -11.657 21.130 1.00 87.81 180 ASP A CA 1
ATOM 1457 C C . ASP A 1 180 ? -5.914 -11.368 22.575 1.00 87.81 180 ASP A C 1
ATOM 1459 O O . ASP A 1 180 ? -5.680 -10.280 23.100 1.00 87.81 180 ASP A O 1
ATOM 1463 N N . ARG A 1 181 ? -6.492 -12.375 23.236 1.00 86.38 181 ARG A N 1
ATOM 1464 C CA . ARG A 1 181 ? -6.990 -12.266 24.614 1.00 86.38 181 ARG A CA 1
ATOM 1465 C C . ARG A 1 181 ? -5.912 -11.861 25.616 1.00 86.38 181 ARG A C 1
ATOM 1467 O O . ARG A 1 181 ? -6.235 -11.201 26.600 1.00 86.38 181 ARG A O 1
ATOM 1474 N N . SER A 1 182 ? -4.663 -12.265 25.390 1.00 89.62 182 SER A N 1
ATOM 1475 C CA . SER A 1 182 ? -3.561 -11.930 26.293 1.00 89.62 182 SER A CA 1
ATOM 1476 C C . SER A 1 182 ? -3.231 -10.440 26.223 1.00 89.62 182 SER A C 1
ATOM 1478 O O . SER A 1 182 ? -3.137 -9.779 27.252 1.00 89.62 182 SER A O 1
ATOM 1480 N N . ILE A 1 183 ? -3.173 -9.889 25.009 1.00 86.56 183 ILE A N 1
ATOM 1481 C CA . ILE A 1 183 ? -2.884 -8.474 24.763 1.00 86.56 183 ILE A CA 1
ATOM 1482 C C . ILE A 1 183 ? -4.088 -7.607 25.144 1.00 86.56 183 ILE A C 1
ATOM 1484 O O . ILE A 1 183 ? -3.917 -6.525 25.704 1.00 86.56 183 ILE A O 1
ATOM 1488 N N . MET A 1 184 ? -5.307 -8.088 24.887 1.00 84.94 184 MET A N 1
ATOM 1489 C CA . MET A 1 184 ? -6.551 -7.373 25.181 1.00 84.94 184 MET A CA 1
ATOM 1490 C C . MET A 1 184 ? -6.680 -6.968 26.648 1.00 84.94 184 MET A C 1
ATOM 1492 O O . MET A 1 184 ? -7.187 -5.883 26.925 1.00 84.94 184 MET A O 1
ATOM 1496 N N . ARG A 1 185 ? -6.250 -7.841 27.569 1.00 82.62 185 ARG A N 1
ATOM 1497 C CA . ARG A 1 185 ? -6.339 -7.612 29.018 1.00 82.62 185 ARG A CA 1
ATOM 1498 C C . ARG A 1 185 ? -5.437 -6.468 29.478 1.00 82.62 185 ARG A C 1
ATOM 1500 O O . ARG A 1 185 ? -5.794 -5.744 30.400 1.00 82.62 185 ARG A O 1
ATOM 1507 N N . ASP A 1 186 ? -4.302 -6.310 28.808 1.00 86.56 186 ASP A N 1
ATOM 1508 C CA . ASP A 1 186 ? -3.215 -5.444 29.256 1.00 86.56 186 ASP A CA 1
ATOM 1509 C C . ASP A 1 186 ? -3.094 -4.171 28.376 1.00 86.56 186 ASP A C 1
ATOM 1511 O O . ASP A 1 186 ? -2.212 -3.340 28.588 1.00 86.56 186 ASP A O 1
ATOM 1515 N N . THR A 1 187 ? -3.991 -3.982 27.393 1.00 85.06 187 THR A N 1
ATOM 1516 C CA . THR A 1 187 ? -3.990 -2.835 26.463 1.00 85.06 187 THR A CA 1
ATOM 1517 C C . THR A 1 187 ? -4.966 -1.734 26.877 1.00 85.06 187 THR A C 1
ATOM 1519 O O . THR A 1 187 ? -6.099 -1.997 27.273 1.00 85.06 187 THR A O 1
ATOM 1522 N N . SER A 1 188 ? -4.557 -0.471 26.711 1.00 80.44 188 SER A N 1
ATOM 1523 C CA . SER A 1 188 ? -5.440 0.687 26.858 1.00 80.44 188 SER A CA 1
ATOM 1524 C C . SER A 1 188 ? -6.207 0.993 25.565 1.00 80.44 188 SER A C 1
ATOM 1526 O O . SER A 1 188 ? -5.627 1.083 24.480 1.00 80.44 188 SER A O 1
ATOM 1528 N N . TYR A 1 189 ? -7.516 1.218 25.705 1.00 82.31 189 TYR A N 1
ATOM 1529 C CA . TYR A 1 189 ? -8.431 1.572 24.608 1.00 82.31 189 TYR A CA 1
ATOM 1530 C C . TYR A 1 189 ? -8.846 3.052 24.646 1.00 82.31 189 TYR A C 1
ATOM 1532 O O . TYR A 1 189 ? -9.971 3.425 24.312 1.00 82.31 189 TYR A O 1
ATOM 1540 N N . ILE A 1 190 ? -7.951 3.909 25.146 1.00 76.19 190 ILE A N 1
ATOM 1541 C CA . ILE A 1 190 ? -8.186 5.356 25.266 1.00 76.19 190 ILE A CA 1
ATOM 1542 C C . ILE A 1 190 ? -8.521 5.984 23.904 1.00 76.19 190 ILE A C 1
ATOM 1544 O O . ILE A 1 190 ? -9.483 6.750 23.848 1.00 76.19 190 ILE A O 1
ATOM 1548 N N . PRO A 1 191 ? -7.808 5.668 22.805 1.00 70.56 191 PRO A N 1
ATOM 1549 C CA . PRO A 1 191 ? -8.112 6.274 21.512 1.00 70.56 191 PRO A CA 1
ATOM 1550 C C . PRO A 1 191 ? -9.498 5.882 20.961 1.00 70.56 191 PRO A C 1
ATOM 1552 O O . PRO A 1 191 ? -10.192 6.692 20.348 1.00 70.56 191 PRO A O 1
ATOM 1555 N N . GLU A 1 192 ? -9.952 4.660 21.227 1.00 78.06 192 GLU A N 1
ATOM 1556 C CA . GLU A 1 192 ? -11.286 4.171 20.884 1.00 78.06 192 GLU A CA 1
ATOM 1557 C C . GLU A 1 192 ? -12.340 4.856 21.752 1.00 78.06 192 GLU A C 1
ATOM 1559 O O . GLU A 1 192 ? -13.331 5.359 21.230 1.00 78.06 192 GLU A O 1
ATOM 1564 N N . ALA A 1 193 ? -12.110 4.963 23.062 1.00 77.56 193 ALA A N 1
ATOM 1565 C CA . ALA A 1 193 ? -12.989 5.714 23.954 1.00 77.56 193 ALA A CA 1
ATOM 1566 C C . ALA A 1 193 ? -13.108 7.189 23.525 1.00 77.56 193 ALA A C 1
ATOM 1568 O O . ALA A 1 193 ? -14.201 7.750 23.534 1.00 77.56 193 ALA A O 1
ATOM 1569 N N . GLN A 1 194 ? -12.015 7.810 23.075 1.00 70.31 194 GLN A N 1
ATOM 1570 C CA . GLN A 1 194 ? -12.033 9.158 22.504 1.00 70.31 194 GLN A CA 1
ATOM 1571 C C . GLN A 1 194 ? -12.865 9.232 21.222 1.00 70.31 194 GLN A C 1
ATOM 1573 O O . GLN A 1 194 ? -13.615 10.190 21.064 1.00 70.31 194 GLN A O 1
ATOM 1578 N N . MET A 1 195 ? -12.803 8.225 20.344 1.00 71.00 195 MET A N 1
ATOM 1579 C CA . MET A 1 195 ? -13.671 8.141 19.163 1.00 71.00 195 MET A CA 1
ATOM 1580 C C . MET A 1 195 ? -15.154 8.094 19.550 1.00 71.00 195 MET A C 1
ATOM 1582 O O . MET A 1 195 ? -15.942 8.862 19.006 1.00 71.00 195 MET A O 1
ATOM 1586 N N . TRP A 1 196 ? -15.522 7.272 20.535 1.00 65.31 196 TRP A N 1
ATOM 1587 C CA . TRP A 1 196 ? -16.894 7.193 21.058 1.00 65.31 196 TRP A CA 1
ATOM 1588 C C . TRP A 1 196 ? -17.372 8.491 21.724 1.00 65.31 196 TRP A C 1
ATOM 1590 O O . TRP A 1 196 ? -18.569 8.762 21.786 1.00 65.31 196 TRP A O 1
ATOM 1600 N N . LEU A 1 197 ? -16.450 9.303 22.242 1.00 68.19 197 LEU A N 1
ATOM 1601 C CA . LEU A 1 197 ? -16.762 10.553 22.933 1.00 68.19 197 LEU A CA 1
ATOM 1602 C C . LEU A 1 197 ? -16.665 11.796 22.043 1.00 68.19 197 LEU A C 1
ATOM 1604 O O . LEU A 1 197 ? -17.127 12.862 22.467 1.00 68.19 197 LEU A O 1
ATOM 1608 N N . HIS A 1 198 ? -16.086 11.669 20.848 1.00 63.44 198 HIS A N 1
ATOM 1609 C CA . HIS A 1 198 ? -15.853 12.761 19.913 1.00 63.44 198 HIS A CA 1
ATOM 1610 C C . HIS A 1 198 ? -17.181 13.303 19.375 1.00 63.44 198 HIS A C 1
ATOM 1612 O O . HIS A 1 198 ? -18.050 12.555 18.935 1.00 63.44 198 HIS A O 1
ATOM 1618 N N . THR A 1 199 ? -17.339 14.625 19.394 1.00 63.69 199 THR A N 1
ATOM 1619 C CA . THR A 1 199 ? -18.613 15.318 19.134 1.00 63.69 199 THR A CA 1
ATOM 1620 C C . THR A 1 199 ? -19.212 15.028 17.757 1.00 63.69 199 THR A C 1
ATOM 1622 O O . THR A 1 199 ? -20.429 14.920 17.662 1.00 63.69 199 THR A O 1
ATOM 1625 N N . VAL A 1 200 ? -18.372 14.820 16.737 1.00 61.12 200 VAL A N 1
ATOM 1626 C CA . VAL A 1 200 ? -18.782 14.430 15.365 1.00 61.12 200 VAL A CA 1
ATOM 1627 C C . VAL A 1 200 ? -19.303 12.985 15.283 1.00 61.12 200 VAL A C 1
ATOM 1629 O O . VAL A 1 200 ? -20.091 12.650 14.413 1.00 61.12 200 VAL A O 1
ATOM 1632 N N . PHE A 1 201 ? -18.891 12.096 16.192 1.00 55.53 201 PHE A N 1
ATOM 1633 C CA . PHE A 1 201 ? -19.285 10.677 16.164 1.00 55.53 201 PHE A CA 1
ATOM 1634 C C . PHE A 1 201 ? -20.310 10.319 17.250 1.00 55.53 201 PHE A C 1
ATOM 1636 O O . PHE A 1 201 ? -20.812 9.200 17.291 1.00 55.53 201 PHE A O 1
ATOM 1643 N N . LYS A 1 202 ? -20.654 11.282 18.114 1.00 53.84 202 LYS A N 1
ATOM 1644 C CA . LYS A 1 202 ? -21.604 11.130 19.226 1.00 53.84 202 LYS A CA 1
ATOM 1645 C C . LYS A 1 202 ? -23.077 11.236 18.817 1.00 53.84 202 LYS A C 1
ATOM 1647 O O . LYS A 1 202 ? -23.938 10.897 19.619 1.00 53.84 202 LYS A O 1
ATOM 1652 N N . ASN A 1 203 ? -23.366 11.737 17.615 1.00 53.94 203 ASN A N 1
ATOM 1653 C CA . ASN A 1 203 ? -24.718 11.892 17.069 1.00 53.94 203 ASN A CA 1
ATOM 1654 C C . ASN A 1 203 ? -24.715 11.528 15.574 1.00 53.94 203 ASN A C 1
ATOM 1656 O O . ASN A 1 203 ? -24.744 12.433 14.735 1.00 53.94 203 ASN A O 1
ATOM 1660 N N . PRO A 1 204 ? -24.674 10.228 15.221 1.00 52.62 204 PRO A N 1
ATOM 1661 C CA . PRO A 1 204 ? -24.721 9.811 13.820 1.00 52.62 204 PRO A CA 1
ATOM 1662 C C . PRO A 1 204 ? -25.952 10.383 13.108 1.00 52.62 204 PRO A C 1
ATOM 1664 O O . PRO A 1 204 ? -25.840 10.806 11.965 1.00 52.62 204 PRO A O 1
ATOM 1667 N N . ASP A 1 205 ? -27.083 10.507 13.806 1.00 55.91 205 ASP A N 1
ATOM 1668 C CA . ASP A 1 205 ? -28.324 11.013 13.222 1.00 55.91 205 ASP A CA 1
ATOM 1669 C C . ASP A 1 205 ? -28.199 12.462 12.734 1.00 55.91 205 ASP A C 1
ATOM 1671 O O . ASP A 1 205 ? -28.538 12.739 11.594 1.00 55.91 205 ASP A O 1
ATOM 1675 N N . LYS A 1 206 ? -27.645 13.389 13.529 1.00 55.47 206 LYS A N 1
ATOM 1676 C CA . LYS A 1 206 ? -27.588 14.819 13.150 1.00 55.47 206 LYS A CA 1
ATOM 1677 C C . LYS A 1 206 ? -26.623 15.115 12.003 1.00 55.47 206 LYS A C 1
ATOM 1679 O O . LYS A 1 206 ? -26.899 16.002 11.195 1.00 55.47 206 LYS A O 1
ATOM 1684 N N . ASP A 1 207 ? -25.494 14.413 11.955 1.00 53.38 207 ASP A N 1
ATOM 1685 C CA . ASP A 1 207 ? -24.494 14.623 10.906 1.00 53.38 207 ASP A CA 1
ATOM 1686 C C . ASP A 1 207 ? -24.857 13.866 9.614 1.00 53.38 207 ASP A C 1
ATOM 1688 O O . ASP A 1 207 ? -24.543 14.350 8.527 1.00 53.38 207 ASP A O 1
ATOM 1692 N N . LEU A 1 208 ? -25.610 12.758 9.699 1.00 49.00 208 LEU A N 1
ATOM 1693 C CA . LEU A 1 208 ? -26.211 12.101 8.532 1.00 49.00 208 LEU A CA 1
ATOM 1694 C C . LEU A 1 208 ? -27.343 12.937 7.918 1.00 49.00 208 LEU A C 1
ATOM 1696 O O . LEU A 1 208 ? -27.395 13.046 6.693 1.00 49.00 208 LEU A O 1
ATOM 1700 N N . THR A 1 209 ? -28.203 13.590 8.715 1.00 49.62 209 THR A N 1
ATOM 1701 C CA . THR A 1 209 ? -29.287 14.438 8.176 1.00 49.62 209 THR A CA 1
ATOM 1702 C C . THR A 1 209 ? -28.751 15.565 7.291 1.00 49.62 209 THR A C 1
ATOM 1704 O O . THR A 1 209 ? -29.308 15.820 6.227 1.00 49.62 209 THR A O 1
ATOM 1707 N N . LYS A 1 210 ? -27.608 16.171 7.645 1.00 51.59 210 LYS A N 1
ATOM 1708 C CA . LYS A 1 210 ? -26.965 17.212 6.821 1.00 51.59 210 LYS A CA 1
ATOM 1709 C C . LYS A 1 210 ? -26.532 16.725 5.436 1.00 51.59 210 LYS A C 1
ATOM 1711 O O . LYS A 1 210 ? -26.544 17.512 4.495 1.00 51.59 210 LYS A O 1
ATOM 1716 N N . ILE A 1 211 ? -26.153 15.453 5.307 1.00 49.50 211 ILE A N 1
ATOM 1717 C CA . ILE A 1 211 ? -25.736 14.849 4.032 1.00 49.50 211 ILE A CA 1
ATOM 1718 C C . ILE A 1 211 ? -26.964 14.575 3.148 1.00 49.50 211 ILE A C 1
ATOM 1720 O O . ILE A 1 211 ? -26.923 14.793 1.937 1.00 49.50 211 ILE A O 1
ATOM 1724 N N . PHE A 1 212 ? -28.086 14.161 3.743 1.00 43.34 212 PHE A N 1
ATOM 1725 C CA . PHE A 1 212 ? -29.337 13.955 3.008 1.00 43.34 212 PHE A CA 1
ATOM 1726 C C . PHE A 1 212 ? -30.002 15.277 2.593 1.00 43.34 212 PHE A C 1
ATOM 1728 O O . PHE A 1 212 ? -30.467 15.384 1.460 1.00 43.34 212 PHE A O 1
ATOM 1735 N N . GLU A 1 213 ? -29.963 16.311 3.436 1.00 45.78 213 GLU A N 1
ATOM 1736 C CA . GLU A 1 213 ? -30.527 17.636 3.130 1.00 45.78 213 GLU A CA 1
ATOM 1737 C C . GLU A 1 213 ? -29.735 18.395 2.050 1.00 45.78 213 GLU A C 1
ATOM 1739 O O . GLU A 1 213 ? -30.325 19.106 1.234 1.00 45.78 213 GLU A O 1
ATOM 1744 N N . SER A 1 214 ? -28.410 18.200 1.960 1.00 46.28 214 SER A N 1
ATOM 1745 C CA . SER A 1 214 ? -27.595 18.793 0.885 1.00 46.28 214 SER A CA 1
ATOM 1746 C C . SER A 1 214 ? -27.825 18.167 -0.495 1.00 46.28 214 SER A C 1
ATOM 1748 O O . SER A 1 214 ? -27.303 18.675 -1.483 1.00 46.28 214 SER A O 1
ATOM 1750 N N . THR A 1 215 ? -28.598 17.079 -0.573 1.00 42.78 215 THR A N 1
ATOM 1751 C CA . THR A 1 215 ? -28.910 16.370 -1.828 1.00 42.78 215 THR A CA 1
ATOM 1752 C C . THR A 1 215 ? -30.333 16.668 -2.328 1.00 42.78 215 THR A C 1
ATOM 1754 O O . THR A 1 215 ? -30.715 16.233 -3.407 1.00 42.78 215 THR A O 1
ATOM 1757 N N . THR A 1 216 ? -31.128 17.436 -1.574 1.00 41.78 216 THR A N 1
ATOM 1758 C CA . THR A 1 216 ? -32.500 17.837 -1.951 1.00 41.78 216 THR A CA 1
ATOM 1759 C C . THR A 1 216 ? -32.605 19.245 -2.550 1.00 41.78 216 THR A C 1
ATOM 1761 O O . THR A 1 216 ? -33.698 19.684 -2.903 1.00 41.78 216 THR A O 1
ATOM 1764 N N . HIS A 1 217 ? -31.477 19.939 -2.729 1.00 44.69 217 HIS A N 1
ATOM 1765 C CA . HIS A 1 217 ? -31.394 21.212 -3.451 1.00 44.69 217 HIS A CA 1
ATOM 1766 C C . HIS A 1 217 ? -30.266 21.184 -4.490 1.00 44.69 217 HIS A C 1
ATOM 1768 O O . HIS A 1 217 ? -29.266 21.889 -4.365 1.00 44.69 217 HIS A O 1
ATOM 1774 N N . SER A 1 218 ? -30.441 20.360 -5.522 1.00 34.25 218 SER A N 1
ATOM 1775 C CA . SER A 1 218 ? -29.761 20.500 -6.815 1.00 34.25 218 SER A CA 1
ATOM 1776 C C . SER A 1 218 ? -30.647 19.958 -7.922 1.00 34.25 218 SER A C 1
ATOM 1778 O O . SER A 1 218 ? -31.040 18.777 -7.782 1.00 34.25 218 SER A O 1
#

Sequence (218 aa):
MAITDLISRIVKTCTLSVPTRLWDICSQSYALNFNWKAKHSFSPLTIIVLWVLQGYQTHTSNMERLWFEERRANAIRAQKDPPQDFPLASDRATLTQLLALLDPITTLNVRAQRGSANQVEVILSLYLLRLTVMDESAVCVLLPRLLFFFRVHELTPTVKKTRHLLAAAFQKTFFSRYTDRSIMRDTSYIPEAQMWLHTVFKNPDKDLTKIFESTTHS

Foldseek 3Di:
DAVVLVVVLLCVLPVQQDDVVVVVVLCVVPVVPDDDPDDDDLVVLLSSLVVVLVLCVVDVPVSQVSSQVSQVVVCVVVVHDGDDDRSCPPCNLVSVLLNLLRVLVVVLVVLCPDPPRDLLVSVVSLVVCLVANLPLQHWRADPDPPGDTHHSVRHDPNSSVVSPVVNVVCCVPPVCCPVPPVNVVVDDPVSVVCNCVPPCNVCPPVNVVVVVVVVVPD

Organism: NCBI:txid4795

pLDDT: mean 72.04, std 17.04, range [31.67, 93.75]